Protein AF-A0A7C2CKC9-F1 (afdb_monomer_lite)

Structure (mmCIF, N/CA/C/O backbone):
data_AF-A0A7C2CKC9-F1
#
_entry.id   AF-A0A7C2CKC9-F1
#
loop_
_atom_site.group_PDB
_atom_site.id
_atom_site.type_symbol
_atom_site.label_atom_id
_atom_site.label_alt_id
_atom_site.label_comp_id
_atom_site.label_asym_id
_atom_site.label_entity_id
_atom_site.label_seq_id
_atom_site.pdbx_PDB_ins_code
_atom_site.Cartn_x
_atom_site.Cartn_y
_atom_site.Cartn_z
_atom_site.occupancy
_atom_site.B_iso_or_equiv
_atom_site.auth_seq_id
_atom_site.auth_comp_id
_atom_site.auth_asym_id
_atom_site.auth_atom_id
_atom_site.pdbx_PDB_model_num
ATOM 1 N N . MET A 1 1 ? -25.183 7.000 16.705 1.00 34.84 1 MET A N 1
ATOM 2 C CA . MET A 1 1 ? -24.844 6.669 15.305 1.00 34.84 1 MET A CA 1
ATOM 3 C C . MET A 1 1 ? -23.838 7.699 14.824 1.00 34.84 1 MET A C 1
ATOM 5 O O . MET A 1 1 ? -24.185 8.867 14.745 1.00 34.84 1 MET A O 1
ATOM 9 N N . THR A 1 2 ? -22.578 7.326 14.612 1.00 49.19 2 THR A N 1
ATOM 10 C CA . THR A 1 2 ? -21.612 8.222 13.960 1.00 49.19 2 THR A CA 1
ATOM 11 C C . THR A 1 2 ? -22.042 8.391 12.508 1.00 49.19 2 THR A C 1
ATOM 13 O O . THR A 1 2 ? -22.111 7.393 11.799 1.00 49.19 2 THR A O 1
ATOM 16 N N . ALA A 1 3 ? -22.376 9.616 12.094 1.00 58.25 3 ALA A N 1
ATOM 17 C CA . ALA A 1 3 ? -22.687 9.931 10.701 1.00 58.25 3 ALA A CA 1
ATOM 18 C C . ALA A 1 3 ? -21.601 9.355 9.778 1.00 58.25 3 ALA A C 1
ATOM 20 O O . ALA A 1 3 ? -20.413 9.503 10.082 1.00 58.25 3 ALA A O 1
ATOM 21 N N . ASP A 1 4 ? -21.992 8.679 8.693 1.00 82.44 4 ASP A N 1
ATOM 22 C CA . ASP A 1 4 ? -21.006 8.148 7.752 1.00 82.44 4 ASP A CA 1
ATOM 23 C C . ASP A 1 4 ? -20.237 9.317 7.124 1.00 82.44 4 ASP A C 1
ATOM 25 O O . ASP A 1 4 ? -20.818 10.323 6.714 1.00 82.44 4 ASP A O 1
ATOM 29 N N . LYS A 1 5 ? -18.911 9.204 7.085 1.00 90.12 5 LYS A N 1
ATOM 30 C CA . LYS A 1 5 ? -18.009 10.248 6.588 1.00 90.12 5 LYS A CA 1
ATOM 31 C C . LYS A 1 5 ? -17.276 9.750 5.353 1.00 90.12 5 LYS A C 1
ATOM 33 O O . LYS A 1 5 ? -16.896 8.580 5.288 1.00 90.12 5 LYS A O 1
ATOM 38 N N . VAL A 1 6 ? -17.012 10.650 4.413 1.00 93.31 6 VAL A N 1
ATOM 39 C CA . VAL A 1 6 ? -16.120 10.411 3.275 1.00 93.31 6 VAL A CA 1
ATOM 40 C C . VAL A 1 6 ? -14.753 10.990 3.618 1.00 93.31 6 VAL A C 1
ATOM 42 O O . VAL A 1 6 ? -14.640 12.162 3.966 1.00 93.31 6 VAL A O 1
ATOM 45 N N . ILE A 1 7 ? -13.709 10.166 3.548 1.00 95.06 7 ILE A N 1
ATOM 46 C CA . ILE A 1 7 ? -12.339 10.571 3.879 1.00 95.06 7 ILE A CA 1
ATOM 47 C C . ILE A 1 7 ? -11.513 10.528 2.605 1.00 95.06 7 ILE A C 1
ATOM 49 O O . ILE A 1 7 ? -11.373 9.482 1.973 1.00 95.06 7 ILE A O 1
ATOM 53 N N . ILE A 1 8 ? -10.959 11.676 2.246 1.00 95.50 8 ILE A N 1
ATOM 54 C CA . ILE A 1 8 ? -10.201 11.877 1.021 1.00 95.50 8 ILE A CA 1
ATOM 55 C C . ILE A 1 8 ? -8.764 12.194 1.409 1.00 95.50 8 ILE A C 1
ATOM 57 O O . ILE A 1 8 ? -8.505 13.105 2.193 1.00 95.50 8 ILE A O 1
ATOM 61 N N . HIS A 1 9 ? -7.824 11.449 0.834 1.00 96.50 9 HIS A N 1
ATOM 62 C CA . HIS A 1 9 ? -6.410 11.792 0.891 1.00 96.50 9 HIS A CA 1
ATOM 63 C C . HIS A 1 9 ? -6.008 12.501 -0.394 1.00 96.50 9 HIS A C 1
ATOM 65 O O . HIS A 1 9 ? -6.015 11.912 -1.476 1.00 96.50 9 HIS A O 1
ATOM 71 N N . GLN A 1 10 ? -5.623 13.763 -0.256 1.00 93.94 10 GLN A N 1
ATOM 72 C CA . GLN A 1 10 ? -4.970 14.510 -1.312 1.00 93.94 10 GLN A CA 1
ATOM 73 C C . GLN A 1 10 ? -3.461 14.390 -1.093 1.00 93.94 10 GLN A C 1
ATOM 75 O O . GLN A 1 10 ? -2.946 14.799 -0.059 1.00 93.94 10 GLN A O 1
ATOM 80 N N . ARG A 1 11 ? -2.749 13.787 -2.052 1.00 86.88 11 ARG A N 1
ATOM 81 C CA . ARG A 1 11 ? -1.293 13.577 -1.946 1.00 86.88 11 ARG A CA 1
ATOM 82 C C . ARG A 1 11 ? -0.497 14.861 -2.201 1.00 86.88 11 ARG A C 1
ATOM 84 O O . ARG A 1 11 ? 0.577 15.042 -1.638 1.00 86.88 11 ARG A O 1
ATOM 91 N N . SER A 1 12 ? -1.007 15.740 -3.066 1.00 87.06 12 SER A N 1
ATOM 92 C CA . SER A 1 12 ? -0.376 17.019 -3.406 1.00 87.06 12 SER A CA 1
ATOM 93 C C . SER A 1 12 ? -1.431 18.135 -3.441 1.00 87.06 12 SER A C 1
ATOM 95 O O . SER A 1 12 ? -2.246 18.159 -4.370 1.00 87.06 12 SER A O 1
ATOM 97 N N . PRO A 1 13 ? -1.472 19.030 -2.431 1.00 89.94 13 PRO A N 1
ATOM 98 C CA . PRO A 1 13 ? -0.709 19.006 -1.167 1.00 89.94 13 PRO A CA 1
ATOM 99 C C . PRO A 1 13 ? -1.080 17.821 -0.254 1.00 89.94 13 PRO A C 1
ATOM 101 O O . PRO A 1 13 ? -2.221 17.386 -0.305 1.00 89.94 13 PRO A O 1
ATOM 104 N N . ASN A 1 14 ? -0.151 17.348 0.595 1.00 94.31 14 ASN A N 1
ATOM 105 C CA . ASN A 1 14 ? -0.331 16.240 1.560 1.00 94.31 14 ASN A CA 1
ATOM 106 C C . ASN A 1 14 ? -1.346 16.607 2.659 1.00 94.31 14 ASN A C 1
ATOM 108 O O . ASN A 1 14 ? -0.974 17.169 3.692 1.00 94.31 14 ASN A O 1
ATOM 112 N N . LYS A 1 15 ? -2.633 16.335 2.423 1.00 96.31 15 LYS A N 1
ATOM 113 C CA . LYS A 1 15 ? -3.722 16.659 3.353 1.00 96.31 15 LYS A CA 1
ATOM 114 C C . LYS A 1 15 ? -4.841 15.623 3.343 1.00 96.31 15 LYS A C 1
ATOM 116 O O . LYS A 1 15 ? -5.048 14.903 2.364 1.00 96.31 15 LYS A O 1
ATOM 121 N N . ILE A 1 16 ? -5.588 15.595 4.440 1.00 97.31 16 ILE A N 1
ATOM 122 C CA . ILE A 1 16 ? -6.807 14.812 4.597 1.00 97.31 16 ILE A CA 1
ATOM 123 C C . ILE A 1 16 ? -7.995 15.762 4.626 1.00 97.31 16 ILE A C 1
ATOM 125 O O . ILE A 1 16 ? -8.003 16.726 5.390 1.00 97.31 16 ILE A O 1
ATOM 129 N N . VAL A 1 17 ? -9.005 15.451 3.820 1.00 96.44 17 VAL A N 1
ATOM 130 C CA . VAL A 1 17 ? -10.288 16.153 3.797 1.00 96.44 17 VAL A CA 1
ATOM 131 C C . VAL A 1 17 ? -11.373 15.176 4.226 1.00 96.44 17 VAL A C 1
ATOM 133 O O . VAL A 1 17 ? -11.437 14.049 3.733 1.00 96.44 17 VAL A O 1
ATOM 136 N N . ILE A 1 18 ? -12.214 15.603 5.162 1.00 94.88 18 ILE A N 1
ATOM 137 C CA . ILE A 1 18 ? -13.361 14.842 5.646 1.00 94.88 18 ILE A CA 1
ATOM 138 C C . ILE A 1 18 ? -14.624 15.567 5.207 1.00 94.88 18 ILE A C 1
ATOM 140 O O . ILE A 1 18 ? -14.797 16.749 5.513 1.00 94.88 18 ILE A O 1
ATOM 144 N N . LEU A 1 19 ? -15.504 14.834 4.535 1.00 95.75 19 LEU A N 1
ATOM 145 C CA . LEU A 1 19 ? -16.836 15.280 4.156 1.00 95.75 19 LEU A CA 1
ATOM 146 C C . LEU A 1 19 ? -17.897 14.428 4.863 1.00 95.75 19 LEU A C 1
ATOM 148 O O . LEU A 1 19 ? -17.622 13.295 5.276 1.00 95.75 19 LEU A O 1
ATOM 152 N N . ASP A 1 20 ? -19.109 14.953 4.995 1.00 94.50 20 ASP A N 1
ATOM 153 C CA . ASP A 1 20 ? -20.281 14.142 5.334 1.00 94.50 20 ASP A CA 1
ATOM 154 C C . ASP A 1 20 ? -20.770 13.334 4.109 1.00 94.50 20 ASP A C 1
ATOM 156 O O . ASP A 1 20 ? -20.164 13.365 3.033 1.00 94.50 20 ASP A O 1
ATOM 160 N N . ARG A 1 21 ? -21.867 12.578 4.257 1.00 91.75 21 ARG A N 1
ATOM 161 C CA . ARG A 1 21 ? -22.445 11.792 3.146 1.00 91.75 21 ARG A CA 1
ATOM 162 C C . ARG A 1 21 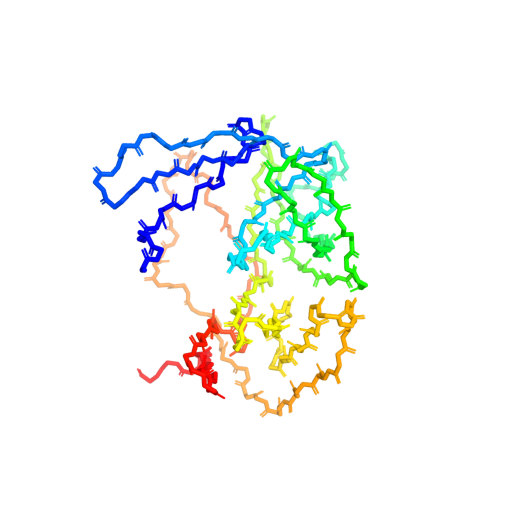? -22.995 12.655 2.014 1.00 91.75 21 ARG A C 1
ATOM 164 O O . ARG A 1 21 ? -23.147 12.154 0.904 1.00 91.75 21 ARG A O 1
ATOM 171 N N . GLN A 1 22 ? -23.349 13.899 2.308 1.00 94.56 22 GLN A N 1
ATOM 172 C CA . GLN A 1 22 ? -23.896 14.864 1.363 1.00 94.56 22 GLN A CA 1
ATOM 173 C C . GLN A 1 22 ? -22.780 15.600 0.606 1.00 94.56 22 GLN A C 1
ATOM 175 O O . GLN A 1 22 ? -23.061 16.303 -0.360 1.00 94.56 22 GLN A O 1
ATOM 180 N N . GLY A 1 23 ? -21.519 15.405 1.005 1.00 93.19 23 GLY A N 1
ATOM 181 C CA . GLY A 1 23 ? -20.356 16.057 0.415 1.00 93.19 23 GLY A CA 1
ATOM 182 C C . GLY A 1 23 ? -20.019 17.403 1.054 1.00 93.19 23 GLY A C 1
ATOM 183 O O . GLY A 1 23 ? -19.124 18.089 0.561 1.00 93.19 23 GLY A O 1
ATOM 184 N N . ASN A 1 24 ? -20.680 17.786 2.149 1.00 96.12 24 ASN A N 1
ATOM 185 C CA . ASN A 1 24 ? -20.348 19.016 2.855 1.00 96.12 24 ASN A CA 1
ATOM 186 C C . ASN A 1 24 ? -19.038 18.854 3.619 1.00 96.12 24 ASN A C 1
ATOM 188 O O . ASN A 1 24 ? -18.739 17.796 4.179 1.00 96.12 24 ASN A O 1
ATOM 192 N N . PHE A 1 25 ? -18.268 19.936 3.672 1.00 96.19 25 PHE A N 1
ATOM 193 C CA . PHE A 1 25 ? -17.011 19.985 4.399 1.00 96.19 25 PHE A CA 1
ATOM 194 C C . PHE A 1 25 ? -17.218 19.813 5.910 1.00 96.19 25 PHE A C 1
ATOM 196 O O . PHE A 1 25 ? -18.013 20.526 6.516 1.00 96.19 25 PHE A O 1
ATOM 203 N N . VAL A 1 26 ? -16.457 18.898 6.518 1.00 94.94 26 VAL A N 1
ATOM 204 C CA . VAL A 1 26 ? -16.453 18.665 7.971 1.00 94.94 26 VAL A CA 1
ATOM 205 C C . VAL A 1 26 ? -15.140 19.127 8.596 1.00 94.94 26 VAL A C 1
ATOM 207 O O . VAL A 1 26 ? -15.151 19.824 9.606 1.00 94.94 26 VAL A O 1
ATOM 210 N N . GLN A 1 27 ? -14.001 18.709 8.036 1.00 94.50 27 GLN A N 1
ATOM 211 C CA . GLN A 1 27 ? -12.677 19.008 8.590 1.00 94.50 27 GLN A CA 1
ATOM 212 C C . GLN A 1 27 ? -11.577 18.835 7.533 1.00 94.50 27 GLN A C 1
ATOM 214 O O . GLN A 1 27 ? -11.668 17.971 6.659 1.00 94.50 27 GLN A O 1
ATOM 219 N N . GLU A 1 28 ? -10.494 19.601 7.675 1.00 96.50 28 GLU A N 1
ATOM 220 C CA . GLU A 1 28 ? -9.215 19.396 6.988 1.00 96.50 28 GLU A CA 1
ATOM 221 C C . GLU A 1 28 ? -8.081 19.336 8.019 1.00 96.50 28 GLU A C 1
ATOM 223 O O . GLU A 1 28 ? -8.076 20.094 8.987 1.00 96.50 28 GLU A O 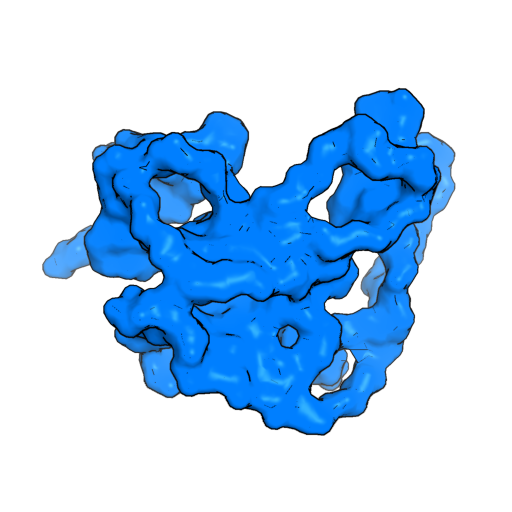1
ATOM 228 N N . PHE A 1 29 ? -7.103 18.457 7.797 1.00 96.56 29 PHE A N 1
ATOM 229 C CA . PHE A 1 29 ? -5.836 18.460 8.533 1.00 96.56 29 PHE A CA 1
ATOM 230 C C . PHE A 1 29 ? -4.690 17.927 7.662 1.00 96.56 29 PHE A C 1
ATOM 232 O O . PHE A 1 29 ? -4.911 17.357 6.589 1.00 96.56 29 PHE A O 1
ATOM 239 N N . ARG A 1 30 ? -3.444 18.125 8.107 1.00 96.75 30 ARG A N 1
ATOM 240 C CA . ARG A 1 30 ? -2.234 17.688 7.394 1.00 96.75 30 ARG A CA 1
ATOM 241 C C . ARG A 1 30 ? -1.446 16.691 8.245 1.00 96.75 30 ARG A C 1
ATOM 243 O O . ARG A 1 30 ? -1.126 17.029 9.381 1.00 96.75 30 ARG A O 1
ATOM 250 N N . PRO A 1 31 ? -1.101 15.502 7.720 1.00 97.12 31 PRO A N 1
ATOM 251 C CA . PRO A 1 31 ? -0.120 14.637 8.366 1.00 97.12 31 PRO A CA 1
ATOM 252 C C . PRO A 1 31 ? 1.233 15.357 8.491 1.00 97.12 31 PRO A C 1
ATOM 254 O O . PRO A 1 31 ? 1.645 16.056 7.562 1.00 97.12 31 PRO A O 1
ATOM 257 N N . ARG A 1 32 ? 1.936 15.168 9.616 1.00 96.12 32 ARG A N 1
ATOM 258 C CA . ARG A 1 32 ? 3.240 15.809 9.888 1.00 96.12 32 ARG A CA 1
ATOM 259 C C . ARG A 1 32 ? 4.375 15.344 8.973 1.00 96.12 32 ARG A C 1
ATOM 261 O O . ARG A 1 32 ? 5.323 16.086 8.748 1.00 96.12 32 ARG A O 1
ATOM 268 N N . GLU A 1 33 ? 4.272 14.138 8.423 1.00 94.69 33 GLU A N 1
ATOM 269 C CA . GLU A 1 33 ? 5.168 13.617 7.387 1.00 94.69 33 GLU A CA 1
ATOM 270 C C . GLU A 1 33 ? 4.381 13.330 6.101 1.00 94.69 33 GLU A C 1
ATOM 272 O O . GLU A 1 33 ? 3.161 13.147 6.112 1.00 94.69 33 GLU A O 1
ATOM 277 N N . VAL A 1 34 ? 5.084 13.257 4.970 1.00 93.12 34 VAL A N 1
ATOM 278 C CA . VAL A 1 34 ? 4.472 12.934 3.676 1.00 93.12 34 VAL A CA 1
ATOM 279 C C . VAL A 1 34 ? 3.899 11.520 3.702 1.00 93.12 34 VAL A C 1
ATOM 281 O O . VAL A 1 34 ? 4.589 10.565 4.066 1.00 93.12 34 VAL A O 1
ATOM 284 N N . THR A 1 35 ? 2.652 11.385 3.255 1.00 94.88 35 THR A N 1
ATOM 285 C CA . THR A 1 35 ? 1.981 10.099 3.057 1.00 94.88 35 THR A CA 1
ATOM 286 C C . THR A 1 35 ? 1.633 9.902 1.583 1.00 94.88 35 THR A C 1
ATOM 288 O O . THR A 1 35 ? 1.413 10.850 0.833 1.00 94.88 35 THR A O 1
ATOM 291 N N . ALA A 1 36 ? 1.651 8.653 1.129 1.00 93.19 36 ALA A N 1
ATOM 292 C CA . ALA A 1 36 ? 1.442 8.300 -0.271 1.00 93.19 36 ALA A CA 1
ATOM 293 C C . ALA A 1 36 ? 0.039 7.745 -0.533 1.00 93.19 36 ALA A C 1
ATOM 295 O O . ALA A 1 36 ? -0.542 8.022 -1.582 1.00 93.19 36 ALA A O 1
ATOM 296 N N . ARG A 1 37 ? -0.517 6.974 0.410 1.00 94.25 37 ARG A N 1
ATOM 297 C CA . ARG A 1 37 ? -1.801 6.283 0.235 1.00 94.25 37 ARG A CA 1
ATOM 298 C C . ARG A 1 37 ? -2.585 6.229 1.542 1.00 94.25 37 ARG A C 1
ATOM 300 O O . ARG A 1 37 ? -2.021 5.902 2.583 1.00 94.25 37 ARG A O 1
ATOM 307 N N . LEU A 1 38 ? -3.887 6.494 1.463 1.00 96.06 38 LEU A N 1
ATOM 308 C CA . LEU A 1 38 ? -4.851 6.156 2.509 1.00 96.06 38 LEU A CA 1
ATOM 309 C C . LEU A 1 38 ? -5.277 4.699 2.318 1.00 96.06 38 LEU A C 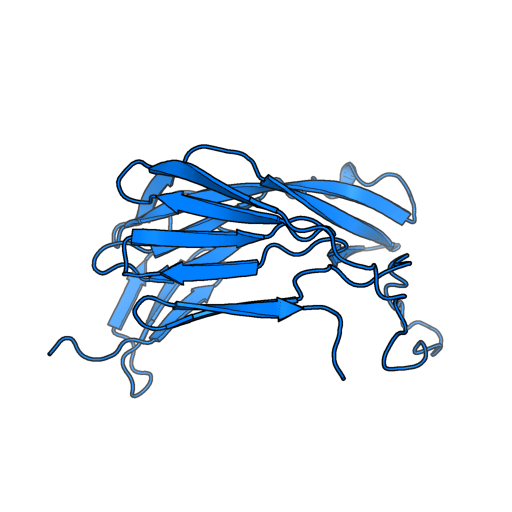1
ATOM 311 O O . LEU A 1 38 ? -5.705 4.329 1.226 1.00 96.06 38 LEU A O 1
ATOM 315 N N . LEU A 1 39 ? -5.127 3.879 3.357 1.00 95.56 39 LEU A N 1
ATOM 316 C CA . LEU A 1 39 ? -5.408 2.443 3.301 1.00 95.56 39 LEU A CA 1
ATOM 317 C C . LEU A 1 39 ? -6.709 2.085 4.010 1.00 95.56 39 LEU A C 1
ATOM 319 O O . LEU A 1 39 ? -7.472 1.263 3.509 1.00 95.56 39 LEU A O 1
ATOM 323 N N . ALA A 1 40 ? -6.955 2.682 5.176 1.00 94.12 40 ALA A N 1
ATOM 324 C CA . ALA A 1 40 ? -8.181 2.466 5.929 1.00 94.12 40 ALA A CA 1
ATOM 325 C C . ALA A 1 40 ? -8.418 3.568 6.968 1.00 94.12 40 ALA A C 1
ATOM 327 O O . ALA A 1 40 ? -7.495 4.274 7.374 1.00 94.12 40 ALA A O 1
ATOM 328 N N . ASN A 1 41 ? -9.659 3.668 7.437 1.00 92.81 41 ASN A N 1
ATOM 329 C CA . ASN A 1 41 ? -10.036 4.484 8.585 1.00 92.81 41 ASN A CA 1
ATOM 330 C C . ASN A 1 41 ? -10.259 3.580 9.802 1.00 92.81 41 ASN A C 1
ATOM 332 O O . ASN A 1 41 ? -11.077 2.663 9.743 1.00 92.81 41 ASN A O 1
ATOM 336 N N . LEU A 1 42 ? -9.548 3.867 10.886 1.00 90.75 42 LEU A N 1
ATOM 337 C CA . LEU A 1 42 ? -9.828 3.384 12.236 1.00 90.75 42 LEU A CA 1
ATOM 338 C C . LEU A 1 42 ? -10.660 4.469 12.942 1.00 90.75 42 LEU A C 1
ATOM 340 O O . LEU A 1 42 ? -10.720 5.606 12.477 1.00 90.75 42 LEU A O 1
ATOM 344 N N . GLN A 1 43 ? -11.345 4.140 14.038 1.00 82.44 43 GLN A N 1
ATOM 345 C CA . GLN A 1 43 ? -12.275 5.073 14.699 1.00 82.44 43 GLN A CA 1
ATOM 346 C C . GLN A 1 43 ? -11.659 6.465 14.961 1.00 82.44 43 GLN A C 1
ATOM 348 O O . GLN A 1 43 ? -12.276 7.480 14.633 1.00 82.44 43 GLN A O 1
ATOM 353 N N . ASP A 1 44 ? -10.431 6.510 15.472 1.00 87.12 44 ASP A N 1
ATOM 354 C CA . ASP A 1 44 ? -9.691 7.717 15.862 1.00 87.12 44 ASP A CA 1
ATOM 355 C C . ASP A 1 44 ? -8.496 8.049 14.946 1.00 87.12 44 ASP A C 1
ATOM 357 O O . ASP A 1 44 ? -8.046 9.194 14.911 1.00 87.12 44 ASP A O 1
ATOM 361 N N . LYS A 1 45 ? -7.999 7.077 14.172 1.00 94.75 45 LYS A N 1
ATOM 362 C CA . LYS A 1 45 ? -6.781 7.204 13.352 1.00 94.75 45 LYS A CA 1
ATOM 363 C C . LYS A 1 45 ? -6.988 6.740 11.918 1.00 94.75 45 LYS A C 1
ATOM 365 O O . LYS A 1 45 ? -7.891 5.975 11.605 1.00 94.75 45 LYS A O 1
ATOM 370 N N . LEU A 1 46 ? -6.105 7.154 11.023 1.00 96.81 46 LEU A N 1
ATOM 371 C CA . LEU A 1 46 ? -6.053 6.667 9.648 1.00 96.81 46 LEU A CA 1
ATOM 372 C C . LEU A 1 46 ? -4.868 5.729 9.483 1.00 96.81 46 LEU A C 1
ATOM 374 O O . LEU A 1 46 ? -3.751 6.085 9.840 1.00 96.81 46 LEU A O 1
ATOM 378 N N . LEU A 1 47 ? -5.097 4.554 8.901 1.00 97.56 47 LEU A N 1
ATOM 379 C CA . LEU A 1 47 ? -4.006 3.723 8.416 1.00 97.56 47 LEU A CA 1
ATOM 380 C C . LEU A 1 47 ? -3.558 4.269 7.061 1.00 97.56 47 LEU A C 1
ATOM 382 O O . LEU A 1 47 ? -4.331 4.289 6.096 1.00 97.56 47 LEU A O 1
ATOM 386 N N . MET A 1 48 ? -2.303 4.691 6.989 1.00 97.25 48 MET A N 1
ATOM 387 C CA . MET A 1 48 ? -1.697 5.264 5.796 1.00 97.25 48 MET A CA 1
ATOM 388 C C . MET A 1 48 ? -0.407 4.533 5.435 1.00 97.25 48 MET A C 1
ATOM 390 O O . MET A 1 48 ? 0.149 3.764 6.223 1.00 97.25 48 MET A O 1
ATOM 394 N N . ALA A 1 49 ? 0.057 4.761 4.212 1.00 96.38 49 ALA A N 1
ATOM 395 C CA . ALA A 1 49 ? 1.313 4.228 3.720 1.00 96.38 49 ALA A CA 1
ATOM 396 C C . ALA A 1 49 ? 2.238 5.349 3.250 1.00 96.38 49 ALA A C 1
ATOM 398 O O . ALA A 1 49 ? 1.804 6.297 2.591 1.00 96.38 49 ALA A O 1
ATOM 399 N N . GLN A 1 50 ? 3.519 5.196 3.553 1.00 95.62 50 GLN A N 1
ATOM 400 C CA . GLN A 1 50 ? 4.627 5.986 3.034 1.00 95.62 50 GLN A CA 1
ATOM 401 C C . GLN A 1 50 ? 5.452 5.100 2.097 1.00 95.62 50 GLN A C 1
ATOM 403 O O . GLN A 1 50 ? 5.425 3.874 2.225 1.00 95.62 50 GLN A O 1
ATOM 408 N N . HIS A 1 51 ? 6.188 5.700 1.163 1.00 93.38 51 HIS A N 1
ATOM 409 C CA . HIS A 1 51 ? 7.083 4.942 0.293 1.00 93.38 51 HIS A CA 1
ATOM 410 C C . HIS A 1 51 ? 8.398 5.672 0.004 1.00 93.38 51 HIS A C 1
ATOM 412 O O . HIS A 1 51 ? 8.435 6.902 -0.077 1.00 93.38 51 HIS A O 1
ATOM 418 N N . SER A 1 52 ? 9.463 4.912 -0.239 1.00 90.31 52 SER A N 1
ATOM 419 C CA . SER A 1 52 ? 10.804 5.413 -0.562 1.00 90.31 52 SER A CA 1
ATOM 420 C C . SER A 1 52 ? 10.966 5.755 -2.051 1.00 90.31 52 SER A C 1
ATOM 422 O O . SER A 1 52 ? 11.900 5.273 -2.694 1.00 90.31 52 SER A O 1
ATOM 424 N N . PHE A 1 53 ? 10.031 6.516 -2.632 1.00 86.00 53 PHE A N 1
ATOM 425 C CA . PHE A 1 53 ? 10.084 6.841 -4.063 1.00 86.00 53 PHE A CA 1
ATOM 426 C C . PHE A 1 53 ? 11.456 7.441 -4.409 1.00 86.00 53 PHE A C 1
ATOM 428 O O . PHE A 1 53 ? 11.888 8.374 -3.723 1.00 86.00 53 PHE A O 1
ATOM 435 N N . PRO A 1 54 ? 12.162 6.897 -5.414 1.00 83.81 54 PRO A N 1
ATOM 436 C CA . PRO A 1 54 ? 13.514 7.333 -5.721 1.00 83.81 54 PRO A CA 1
ATOM 437 C C . PRO A 1 54 ? 13.508 8.783 -6.202 1.00 83.81 54 PRO A C 1
ATOM 439 O O . PRO A 1 54 ? 12.582 9.232 -6.876 1.00 83.81 54 PRO A O 1
ATOM 442 N N . GLN A 1 55 ? 14.566 9.526 -5.882 1.00 83.88 55 GLN A N 1
ATOM 443 C CA . GLN A 1 55 ? 14.756 10.845 -6.480 1.00 83.88 55 GLN A CA 1
ATOM 444 C C . GLN A 1 55 ? 14.917 10.689 -8.001 1.00 83.88 55 GLN A C 1
ATOM 446 O O . GLN A 1 55 ? 15.559 9.748 -8.473 1.00 83.88 55 GLN A O 1
ATOM 451 N N . ILE A 1 56 ? 14.293 11.586 -8.769 1.00 80.88 56 ILE A N 1
ATOM 452 C CA . ILE A 1 56 ? 14.182 11.471 -10.232 1.00 80.88 56 ILE A CA 1
ATOM 453 C C . ILE A 1 56 ? 15.560 11.416 -10.905 1.00 80.88 56 ILE A C 1
ATOM 455 O O . ILE A 1 56 ? 15.739 10.692 -11.878 1.00 80.88 56 ILE A O 1
ATOM 459 N N . ASP A 1 57 ? 16.544 12.148 -10.391 1.00 80.81 57 ASP A N 1
ATOM 460 C CA . ASP A 1 57 ? 17.938 12.180 -10.852 1.00 80.81 57 ASP A CA 1
ATOM 461 C C . ASP A 1 57 ? 18.665 10.830 -10.711 1.00 80.81 57 ASP A C 1
ATOM 463 O O . ASP A 1 57 ? 19.598 10.546 -11.462 1.00 80.81 57 ASP A O 1
ATOM 467 N N . LYS A 1 58 ? 18.205 9.952 -9.811 1.00 80.50 58 LYS A N 1
ATOM 468 C CA . LYS A 1 58 ? 18.800 8.623 -9.600 1.00 80.50 58 LYS A CA 1
ATOM 469 C C . LYS A 1 58 ? 18.407 7.589 -10.655 1.00 80.50 58 LYS A C 1
ATOM 471 O O . LYS A 1 58 ? 19.057 6.551 -10.736 1.00 80.50 58 LYS A O 1
ATOM 476 N N . ILE A 1 59 ? 17.395 7.863 -11.476 1.00 85.25 59 ILE A N 1
ATOM 477 C CA . ILE A 1 59 ? 16.911 6.943 -12.519 1.00 85.25 59 ILE A CA 1
ATOM 478 C C . ILE A 1 59 ? 17.774 7.128 -13.765 1.00 85.25 59 ILE A C 1
ATOM 480 O O . ILE A 1 59 ? 17.479 7.962 -14.614 1.00 85.25 59 ILE A O 1
ATOM 484 N N . LYS A 1 60 ? 18.909 6.440 -13.862 1.00 81.50 60 LYS A N 1
ATOM 485 C CA . LYS A 1 60 ? 19.922 6.774 -14.882 1.00 81.50 60 LYS A CA 1
ATOM 486 C C . LYS A 1 60 ? 19.638 6.168 -16.253 1.00 81.50 60 LYS A C 1
ATOM 488 O O . LYS A 1 60 ? 20.056 6.731 -17.260 1.00 81.50 60 LYS A O 1
ATOM 493 N N . LYS A 1 61 ? 18.958 5.024 -16.290 1.00 85.00 61 LYS A N 1
ATOM 494 C CA . LYS A 1 61 ? 18.677 4.291 -17.529 1.00 85.00 61 LYS A CA 1
ATOM 495 C C . LYS A 1 61 ? 17.404 4.813 -18.188 1.00 85.00 61 LYS A C 1
ATOM 497 O O . LYS A 1 61 ? 16.552 5.408 -17.528 1.00 85.00 61 LYS A O 1
ATOM 502 N N . GLU A 1 62 ? 17.277 4.568 -19.491 1.00 87.56 62 GLU A N 1
ATOM 503 C CA . GLU A 1 62 ? 16.027 4.833 -20.210 1.00 87.56 62 GLU A CA 1
ATOM 504 C C . GLU A 1 62 ? 14.874 4.038 -19.593 1.00 87.56 62 GLU A C 1
ATOM 506 O O . GLU A 1 62 ? 13.798 4.588 -19.374 1.00 87.56 62 GLU A O 1
ATOM 511 N N . GLU A 1 63 ? 15.130 2.777 -19.241 1.00 90.56 63 GLU A N 1
ATOM 512 C CA . GLU A 1 63 ? 14.192 1.885 -18.571 1.00 90.56 63 GLU A CA 1
ATOM 513 C C . GLU A 1 63 ? 14.891 1.173 -17.406 1.00 90.56 63 GLU A C 1
ATOM 515 O O . GLU A 1 63 ? 16.001 0.651 -17.548 1.00 90.56 63 GLU A O 1
ATOM 520 N N . GLU A 1 64 ? 14.262 1.168 -16.231 1.00 92.38 64 GLU A N 1
ATOM 521 C CA . GLU A 1 64 ? 14.827 0.558 -15.027 1.00 92.38 64 GLU A CA 1
ATOM 522 C C . GLU A 1 64 ? 13.739 -0.001 -14.110 1.00 92.38 64 GLU A C 1
ATOM 524 O O . GLU A 1 64 ? 12.686 0.606 -13.928 1.00 92.38 64 GLU A O 1
ATOM 529 N N . ILE A 1 65 ? 14.002 -1.157 -13.501 1.00 92.81 65 ILE A N 1
ATOM 530 C CA . ILE A 1 65 ? 13.157 -1.712 -12.444 1.00 92.81 65 ILE A CA 1
ATOM 531 C C . ILE A 1 65 ? 13.844 -1.436 -11.115 1.00 92.81 65 ILE A C 1
ATOM 533 O O . ILE A 1 65 ? 14.965 -1.894 -10.895 1.00 92.81 65 ILE A O 1
ATOM 537 N N . LEU A 1 66 ? 13.167 -0.708 -10.231 1.00 93.69 66 LEU A N 1
ATOM 538 C CA . LEU A 1 66 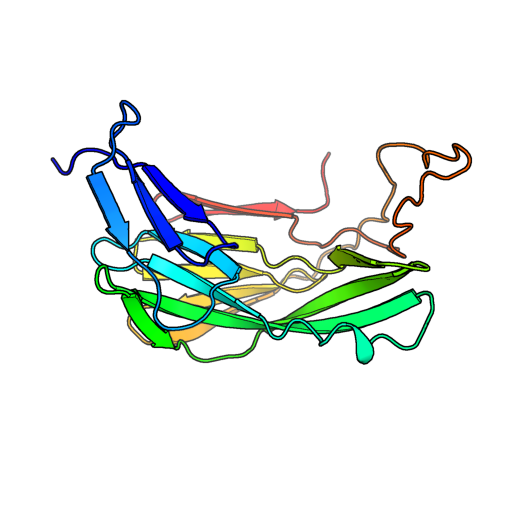? 13.686 -0.368 -8.910 1.00 93.69 66 LEU A CA 1
ATOM 539 C C . LEU A 1 66 ? 12.772 -0.895 -7.809 1.00 93.69 66 LEU A C 1
ATOM 541 O O . LEU A 1 66 ? 11.551 -0.987 -7.960 1.00 93.69 66 LEU A O 1
ATOM 545 N N . GLU A 1 67 ? 13.390 -1.202 -6.672 1.00 94.44 67 GLU A N 1
ATOM 546 C CA . GLU A 1 67 ? 12.676 -1.478 -5.436 1.00 94.44 67 GLU A CA 1
ATOM 547 C C . GLU A 1 67 ? 12.185 -0.165 -4.813 1.00 94.44 67 GLU A C 1
ATOM 549 O O . GLU A 1 67 ? 12.969 0.737 -4.517 1.00 94.44 67 GLU A O 1
ATOM 554 N N . VAL A 1 68 ? 10.880 -0.079 -4.572 1.00 94.81 68 VAL A N 1
ATOM 555 C CA . VAL A 1 68 ? 10.247 0.977 -3.783 1.00 94.81 68 VAL A CA 1
ATOM 556 C C . VAL A 1 68 ? 9.707 0.352 -2.507 1.00 94.81 68 VAL A C 1
ATOM 558 O O . VAL A 1 68 ? 8.815 -0.502 -2.541 1.00 94.81 68 VAL A O 1
ATOM 561 N N . ARG A 1 69 ? 10.257 0.769 -1.368 1.00 96.12 69 ARG A N 1
ATOM 562 C CA . ARG A 1 69 ? 9.882 0.258 -0.051 1.00 96.12 69 ARG A CA 1
ATOM 563 C C . ARG A 1 69 ? 8.688 1.010 0.493 1.00 96.12 69 ARG A C 1
ATOM 565 O O . ARG A 1 69 ? 8.704 2.236 0.520 1.00 96.12 69 ARG A O 1
ATOM 572 N N . TRP A 1 70 ? 7.692 0.268 0.961 1.00 96.75 70 TRP A N 1
ATOM 573 C CA . TRP A 1 70 ? 6.534 0.802 1.664 1.00 96.75 70 TRP A CA 1
ATOM 574 C C . TRP A 1 70 ? 6.666 0.607 3.169 1.00 96.75 70 TRP A C 1
ATOM 576 O O . TRP A 1 70 ? 7.100 -0.446 3.638 1.00 96.75 70 TRP A O 1
ATOM 586 N N . ASN A 1 71 ? 6.226 1.604 3.922 1.00 96.50 71 ASN A N 1
ATOM 587 C CA . ASN A 1 71 ? 6.070 1.546 5.369 1.00 96.50 71 ASN A CA 1
ATOM 588 C C . ASN A 1 71 ? 4.649 1.987 5.713 1.00 96.50 71 ASN A C 1
ATOM 590 O O . ASN A 1 71 ? 4.070 2.824 5.017 1.00 96.50 71 ASN A O 1
ATOM 594 N N . PHE A 1 72 ? 4.083 1.431 6.779 1.00 97.69 72 PHE A N 1
ATOM 595 C CA . PHE A 1 72 ? 2.750 1.809 7.236 1.00 97.69 72 PHE A CA 1
ATOM 596 C C . PHE A 1 72 ? 2.836 2.683 8.478 1.00 97.69 72 PHE A C 1
ATOM 598 O O . PHE A 1 72 ? 3.754 2.550 9.288 1.00 97.69 72 PHE A O 1
ATOM 605 N N . CYS A 1 73 ? 1.861 3.565 8.631 1.00 97.06 73 CYS A N 1
ATOM 606 C CA . CYS A 1 73 ? 1.739 4.418 9.797 1.00 97.06 73 CYS A CA 1
ATOM 607 C C . CYS A 1 73 ? 0.273 4.646 10.160 1.00 97.06 73 CYS A C 1
ATOM 609 O O . CYS A 1 73 ? -0.624 4.521 9.323 1.00 97.06 73 CYS A O 1
ATOM 611 N N . LEU A 1 74 ? 0.044 4.972 11.427 1.00 97.25 74 LEU A N 1
ATOM 612 C CA . LEU A 1 74 ? -1.224 5.498 11.908 1.00 97.25 74 LEU A CA 1
ATOM 613 C C . LEU A 1 74 ? -1.117 7.015 11.992 1.00 97.25 74 LEU A C 1
ATOM 615 O O . LEU A 1 74 ? -0.123 7.528 12.502 1.00 97.25 74 LEU A O 1
ATOM 619 N N . VAL A 1 75 ? -2.132 7.711 11.493 1.00 97.44 75 VAL A N 1
ATOM 620 C CA . VAL A 1 75 ? -2.191 9.174 11.491 1.00 97.44 75 VAL A CA 1
ATOM 621 C C . VAL A 1 75 ? -3.384 9.641 12.318 1.00 97.44 75 VAL A C 1
ATOM 623 O O . VAL A 1 75 ? -4.512 9.233 12.035 1.00 97.44 75 VAL A O 1
ATOM 626 N N . SER A 1 76 ? -3.150 10.472 13.336 1.00 96.19 76 SER A N 1
ATOM 627 C CA . SER A 1 76 ? -4.222 11.059 14.156 1.00 96.19 76 SER A CA 1
ATOM 628 C C . SER A 1 76 ? -4.949 12.195 13.424 1.00 96.19 76 SER A C 1
ATOM 630 O O . SER A 1 76 ? -4.508 12.653 12.367 1.00 96.19 76 SER A O 1
ATOM 632 N N . ARG A 1 77 ? -6.065 12.687 13.979 1.00 92.50 77 ARG A N 1
ATOM 633 C CA . ARG A 1 77 ? -6.817 13.830 13.415 1.00 92.50 77 ARG A CA 1
ATOM 634 C C . ARG A 1 77 ? -6.068 15.163 13.537 1.00 92.50 77 ARG A C 1
ATOM 636 O O . ARG A 1 77 ? -6.395 16.114 12.836 1.00 92.50 77 ARG A O 1
ATOM 643 N N . GLU A 1 78 ? -5.050 15.208 14.385 1.00 94.31 78 GLU A N 1
ATOM 644 C CA . GLU A 1 78 ? -4.123 16.324 14.584 1.00 94.31 78 GLU A CA 1
ATOM 645 C C . GLU A 1 78 ? -2.896 16.212 13.661 1.00 94.31 78 GLU A C 1
ATOM 647 O O . GLU A 1 78 ? -2.068 17.119 13.608 1.00 94.31 78 GLU A O 1
ATOM 652 N N . GLY A 1 79 ? -2.780 15.109 12.913 1.00 95.81 79 GLY A N 1
ATOM 653 C CA . GLY A 1 79 ? -1.684 14.858 11.983 1.00 95.81 79 GLY A CA 1
ATOM 654 C C . GLY A 1 79 ? -0.463 14.174 12.599 1.00 95.81 79 GLY A C 1
ATOM 655 O O . GLY A 1 79 ? 0.539 14.026 11.894 1.00 95.81 79 GLY A O 1
ATOM 656 N N . GLU A 1 80 ? -0.524 13.736 13.863 1.00 97.31 80 GLU A N 1
ATOM 657 C CA . GLU A 1 80 ? 0.553 12.950 14.479 1.00 97.31 80 GLU A CA 1
ATOM 658 C C . GLU A 1 80 ? 0.727 11.611 13.776 1.00 97.31 80 GLU A C 1
ATOM 660 O O . GLU A 1 80 ? -0.251 11.007 13.336 1.00 97.31 80 GLU A O 1
ATOM 665 N N . ILE A 1 81 ? 1.972 11.139 13.694 1.00 96.50 81 ILE A N 1
ATOM 666 C CA . ILE A 1 81 ? 2.324 9.918 12.969 1.00 96.50 81 ILE A CA 1
ATOM 667 C C . ILE A 1 81 ? 2.942 8.897 13.912 1.00 96.50 81 ILE A C 1
ATOM 669 O O . ILE A 1 81 ? 3.964 9.137 14.550 1.00 96.50 81 ILE A O 1
ATOM 673 N N . GLU A 1 82 ? 2.357 7.706 13.913 1.00 96.00 82 GLU A N 1
ATOM 674 C CA . GLU A 1 82 ? 2.868 6.537 14.614 1.00 96.00 82 GLU A CA 1
ATOM 675 C C . GLU A 1 82 ? 3.288 5.485 13.591 1.00 96.00 82 GLU A C 1
ATOM 677 O O . GLU A 1 82 ? 2.456 4.878 12.912 1.00 96.00 82 GLU A O 1
ATOM 682 N N . LYS A 1 83 ? 4.598 5.270 13.459 1.00 95.06 83 LYS A N 1
ATOM 683 C CA . LYS A 1 83 ? 5.153 4.300 12.509 1.00 95.06 83 LYS A CA 1
ATOM 684 C C . LYS A 1 83 ? 4.862 2.873 12.970 1.00 95.06 83 LYS A C 1
ATOM 686 O O . LYS A 1 83 ? 4.948 2.561 14.158 1.00 95.06 83 LYS A O 1
ATOM 691 N N . LEU A 1 84 ? 4.519 2.016 12.014 1.00 96.06 84 LEU A N 1
ATOM 692 C CA . LEU A 1 84 ? 4.363 0.580 12.222 1.00 96.06 84 LEU A CA 1
ATOM 693 C C . LEU A 1 84 ? 5.642 -0.142 11.799 1.00 96.06 84 LEU A C 1
ATOM 695 O O . LEU A 1 84 ? 6.392 0.340 10.947 1.00 96.06 84 LEU A O 1
ATOM 699 N N . GLU A 1 85 ? 5.890 -1.305 12.395 1.00 93.25 85 GLU A N 1
ATOM 700 C CA . GLU A 1 85 ? 7.086 -2.083 12.102 1.00 93.25 85 GLU A CA 1
ATOM 701 C C . GLU A 1 85 ? 7.063 -2.656 10.675 1.00 93.25 85 GLU A C 1
ATOM 703 O O . GLU A 1 85 ? 6.033 -3.097 10.144 1.00 93.25 85 GLU A O 1
ATOM 708 N N . GLY A 1 86 ? 8.251 -2.705 10.078 1.00 93.00 86 GLY A N 1
ATOM 709 C CA . GLY A 1 86 ? 8.505 -3.385 8.820 1.00 93.00 86 GLY A CA 1
ATOM 710 C C . GLY A 1 86 ? 8.668 -2.444 7.635 1.00 93.00 86 GLY A C 1
ATOM 711 O O . GLY A 1 86 ? 8.296 -1.271 7.653 1.00 93.00 86 GLY A O 1
ATOM 712 N N . SER A 1 87 ? 9.263 -2.999 6.586 1.00 95.50 87 SER A N 1
ATOM 713 C CA . SER A 1 87 ? 9.467 -2.351 5.301 1.00 95.50 87 SER A CA 1
ATOM 714 C C . SER A 1 87 ? 9.167 -3.365 4.206 1.00 95.50 87 SER A C 1
ATOM 716 O O . SER A 1 87 ? 9.701 -4.476 4.215 1.00 95.50 87 SER A O 1
ATOM 718 N N . TYR A 1 88 ? 8.261 -3.005 3.305 1.00 96.44 88 TYR A N 1
ATOM 719 C CA . TYR A 1 88 ? 7.652 -3.928 2.356 1.00 96.44 88 TYR A CA 1
ATOM 720 C C . TYR A 1 88 ? 8.025 -3.508 0.933 1.00 96.44 88 TYR A C 1
ATOM 722 O O . TYR A 1 88 ? 7.448 -2.554 0.405 1.00 96.44 88 TYR A O 1
ATOM 730 N N . PRO A 1 89 ? 9.019 -4.164 0.312 1.00 96.69 89 PRO A N 1
ATOM 731 C CA . PRO A 1 89 ? 9.473 -3.794 -1.018 1.00 96.69 89 PRO A CA 1
ATOM 732 C C . PRO A 1 89 ? 8.433 -4.139 -2.083 1.00 96.69 89 PRO A C 1
ATOM 734 O O . PRO A 1 89 ? 7.832 -5.215 -2.061 1.00 96.69 89 PRO A O 1
ATOM 737 N N . THR A 1 90 ? 8.256 -3.224 -3.029 1.00 96.50 90 THR A N 1
ATOM 738 C CA . THR A 1 90 ? 7.529 -3.432 -4.285 1.00 96.50 90 THR A CA 1
ATOM 739 C C . THR A 1 90 ? 8.447 -3.126 -5.459 1.00 96.50 90 THR A C 1
ATOM 741 O O . THR A 1 90 ? 9.364 -2.321 -5.326 1.00 96.50 90 THR A O 1
ATOM 744 N N . LEU A 1 91 ? 8.210 -3.756 -6.604 1.00 95.31 91 LEU A N 1
ATOM 745 C CA . LEU A 1 91 ? 8.964 -3.505 -7.828 1.00 95.31 91 LEU A CA 1
ATOM 746 C C . LEU A 1 91 ? 8.196 -2.526 -8.700 1.00 95.31 91 LEU A C 1
ATOM 748 O O . LEU A 1 91 ? 7.011 -2.735 -8.964 1.00 95.31 91 LEU A O 1
ATOM 752 N N . TRP A 1 92 ? 8.850 -1.448 -9.115 1.00 94.00 92 TRP A N 1
ATOM 753 C CA . TRP A 1 92 ? 8.275 -0.444 -10.006 1.00 94.00 92 TRP A CA 1
ATOM 754 C C . TRP A 1 92 ? 9.149 -0.349 -11.248 1.00 94.00 92 TRP A C 1
ATOM 756 O O . TRP A 1 92 ? 10.377 -0.361 -11.158 1.00 94.00 92 TRP A O 1
ATOM 766 N N . PHE A 1 93 ? 8.503 -0.269 -12.401 1.00 92.50 93 PHE A N 1
ATOM 767 C CA . PHE A 1 93 ? 9.148 0.005 -13.670 1.00 92.50 93 PHE A CA 1
ATOM 768 C C . PHE A 1 93 ? 9.150 1.511 -13.906 1.00 92.50 93 PHE A C 1
ATOM 770 O O . PHE A 1 93 ? 8.098 2.145 -13.869 1.00 92.50 93 PHE A O 1
ATOM 777 N N . PHE A 1 94 ? 10.325 2.072 -14.154 1.00 91.69 94 PHE A N 1
ATOM 778 C CA . PHE A 1 94 ? 10.535 3.478 -14.456 1.00 91.69 94 PHE A CA 1
ATOM 779 C C . PHE A 1 94 ? 10.999 3.623 -15.896 1.00 91.69 94 PHE A C 1
ATOM 781 O O . PHE A 1 94 ? 11.878 2.886 -16.343 1.00 91.69 94 PHE A O 1
ATOM 788 N N . LYS A 1 95 ? 10.450 4.617 -16.595 1.00 88.56 95 LYS A N 1
ATOM 789 C CA . LYS A 1 95 ? 10.912 5.021 -17.919 1.00 88.56 95 LYS A CA 1
ATOM 790 C C . LYS A 1 95 ? 11.239 6.508 -17.935 1.00 88.56 95 LYS A C 1
ATOM 792 O O . LYS A 1 95 ? 10.390 7.352 -17.624 1.00 88.56 95 LYS A O 1
ATOM 797 N N . ARG A 1 96 ? 12.478 6.834 -18.301 1.00 87.12 96 ARG A N 1
ATOM 798 C CA . ARG A 1 96 ? 12.944 8.208 -18.475 1.00 87.12 96 ARG A CA 1
ATOM 799 C C . ARG A 1 96 ? 12.541 8.719 -19.852 1.00 87.12 96 ARG A C 1
ATOM 801 O O . ARG A 1 96 ? 12.830 8.118 -20.879 1.00 87.12 96 ARG A O 1
ATOM 808 N N . LEU A 1 97 ? 11.876 9.864 -19.858 1.00 83.62 97 LEU A N 1
ATOM 809 C CA . LEU A 1 97 ? 11.517 10.638 -21.039 1.00 83.62 97 LEU A CA 1
ATOM 810 C C . LEU A 1 97 ? 12.354 11.931 -21.056 1.00 83.62 97 LEU A C 1
ATOM 812 O O . LEU A 1 97 ? 12.856 12.330 -20.006 1.00 83.62 97 LEU A O 1
ATOM 816 N N . PRO A 1 98 ? 12.470 12.634 -22.200 1.00 82.25 98 PRO A N 1
ATOM 817 C CA . PRO A 1 98 ? 13.282 13.848 -22.306 1.00 82.25 98 PRO A CA 1
ATOM 818 C C . PRO A 1 98 ? 13.005 14.915 -21.234 1.00 82.25 98 PRO A C 1
ATOM 820 O O . PRO A 1 98 ? 13.932 15.599 -20.823 1.00 82.25 98 PRO A O 1
ATOM 823 N N . MET A 1 99 ? 11.762 15.036 -20.744 1.00 83.75 99 MET A N 1
ATOM 824 C CA . MET A 1 99 ? 11.385 16.025 -19.715 1.00 83.75 99 MET A CA 1
ATOM 825 C C . MET A 1 99 ? 10.612 15.441 -18.526 1.00 83.75 99 MET A C 1
ATOM 827 O O . MET A 1 99 ? 10.028 16.181 -17.740 1.00 83.75 99 MET A O 1
ATOM 831 N N . ALA A 1 100 ? 10.535 14.118 -18.407 1.00 85.44 100 ALA A N 1
ATOM 832 C CA . ALA A 1 100 ? 9.719 13.486 -17.378 1.00 85.44 100 ALA A CA 1
ATOM 833 C C . ALA A 1 100 ? 10.261 12.109 -17.016 1.00 85.44 100 ALA A C 1
ATOM 835 O O . ALA A 1 100 ? 10.961 11.469 -17.795 1.00 85.44 100 ALA A O 1
ATOM 836 N N . VAL A 1 101 ? 9.870 11.624 -15.847 1.00 88.19 101 VAL A N 1
ATOM 837 C CA . VAL A 1 101 ? 9.944 10.205 -15.520 1.00 88.19 101 VAL A CA 1
ATOM 838 C C . VAL A 1 101 ? 8.526 9.727 -15.296 1.00 88.19 101 VAL A C 1
ATOM 840 O O . VAL A 1 101 ? 7.773 10.325 -14.529 1.00 88.19 101 VAL A O 1
ATOM 843 N N . VAL A 1 102 ? 8.183 8.641 -15.969 1.00 87.75 102 VAL A N 1
ATOM 844 C CA . VAL A 1 102 ? 6.927 7.925 -15.769 1.00 87.75 102 VAL A CA 1
ATOM 845 C C . VAL A 1 102 ? 7.231 6.591 -15.096 1.00 87.75 102 VAL A C 1
ATOM 847 O O . VAL A 1 102 ? 8.306 6.020 -15.295 1.00 87.75 102 VAL A O 1
ATOM 850 N N . ALA A 1 103 ? 6.311 6.117 -14.264 1.00 89.88 103 ALA A N 1
ATOM 851 C CA . ALA A 1 103 ? 6.484 4.880 -13.520 1.00 89.88 103 ALA A CA 1
ATOM 852 C C . ALA A 1 103 ? 5.174 4.103 -13.445 1.00 89.88 103 ALA A C 1
ATOM 854 O O . ALA A 1 103 ? 4.103 4.709 -13.402 1.00 89.88 103 ALA A O 1
ATOM 855 N N . ASP A 1 104 ? 5.280 2.781 -13.388 1.00 89.94 104 ASP A N 1
ATOM 856 C CA . ASP A 1 104 ? 4.153 1.879 -13.163 1.00 89.94 104 ASP A CA 1
ATOM 857 C C . ASP A 1 104 ? 4.578 0.696 -12.279 1.00 89.94 104 ASP A C 1
ATOM 859 O O . ASP A 1 104 ? 5.760 0.352 -12.166 1.00 89.94 104 ASP A O 1
ATOM 863 N N . TYR A 1 105 ? 3.612 0.089 -11.603 1.00 89.94 105 TYR A N 1
ATOM 864 C CA . TYR A 1 105 ? 3.831 -0.966 -10.626 1.00 89.94 105 TYR A CA 1
ATOM 865 C C . TYR A 1 105 ? 4.039 -2.312 -11.329 1.00 89.94 105 TYR A C 1
ATOM 867 O O . TYR A 1 105 ? 3.183 -2.778 -12.078 1.00 89.94 105 TYR A O 1
ATOM 875 N N . LEU A 1 106 ? 5.142 -3.008 -11.051 1.00 92.38 106 LEU A N 1
ATOM 876 C CA . LEU A 1 106 ? 5.267 -4.435 -11.374 1.00 92.38 106 LEU A CA 1
ATOM 877 C C . LEU A 1 106 ? 4.599 -5.272 -10.288 1.00 92.38 106 LEU A C 1
ATOM 879 O O . LEU A 1 106 ? 3.759 -6.115 -10.596 1.00 92.38 106 LEU A O 1
ATOM 883 N N . THR A 1 107 ? 4.909 -4.978 -9.024 1.00 93.25 107 THR A N 1
ATOM 884 C CA . THR A 1 107 ? 4.171 -5.512 -7.878 1.00 93.25 107 THR A CA 1
ATOM 885 C C . THR A 1 107 ? 3.404 -4.390 -7.198 1.00 93.25 107 THR A C 1
ATOM 887 O O . THR A 1 107 ? 3.949 -3.321 -6.925 1.00 93.25 107 THR A O 1
ATOM 890 N N . GLU A 1 108 ? 2.124 -4.625 -6.930 1.00 86.50 108 GLU A N 1
ATOM 891 C CA . GLU A 1 108 ? 1.276 -3.642 -6.265 1.00 86.50 108 GLU A CA 1
ATOM 892 C C . GLU A 1 108 ? 1.143 -3.977 -4.777 1.00 86.50 108 GLU A C 1
ATOM 894 O O . GLU A 1 108 ? 1.008 -5.140 -4.393 1.00 86.50 108 GLU A O 1
ATOM 899 N N . MET A 1 109 ? 1.153 -2.946 -3.931 1.00 93.00 109 MET A N 1
ATOM 900 C CA . MET A 1 109 ? 0.658 -3.069 -2.565 1.00 93.00 109 MET A CA 1
ATOM 901 C C . MET A 1 109 ? -0.873 -3.027 -2.603 1.00 93.00 109 MET A C 1
ATOM 903 O O . MET A 1 109 ? -1.451 -2.011 -2.981 1.00 93.00 109 MET A O 1
ATOM 907 N N . THR A 1 110 ? -1.532 -4.103 -2.184 1.00 94.19 110 THR A N 1
ATOM 908 C CA . THR A 1 110 ? -2.995 -4.187 -2.014 1.00 94.19 110 THR A CA 1
ATOM 909 C C . THR A 1 110 ? -3.313 -4.705 -0.618 1.00 94.19 110 THR A C 1
ATOM 911 O O . THR A 1 110 ? -2.556 -5.506 -0.074 1.00 94.19 110 THR A O 1
ATOM 914 N N . GLY A 1 111 ? -4.387 -4.231 0.009 1.00 96.31 111 GLY A N 1
ATOM 915 C CA . GLY A 1 111 ? -4.749 -4.669 1.351 1.00 96.31 111 GLY A CA 1
ATOM 916 C C . GLY A 1 111 ? -6.089 -4.137 1.826 1.00 96.31 111 GLY A C 1
ATOM 917 O O . GLY A 1 111 ? -6.656 -3.226 1.228 1.00 96.31 111 GLY A O 1
ATOM 918 N N . ALA A 1 112 ? -6.584 -4.724 2.910 1.00 96.75 112 ALA A N 1
ATOM 919 C CA . ALA A 1 112 ? -7.857 -4.382 3.524 1.00 96.75 112 ALA A CA 1
ATOM 920 C C . ALA A 1 112 ? -7.780 -4.462 5.055 1.00 96.75 112 ALA A C 1
ATOM 922 O O . ALA A 1 112 ? -7.025 -5.258 5.622 1.00 96.75 112 ALA A O 1
ATOM 923 N N . LEU A 1 113 ? -8.587 -3.635 5.721 1.00 96.00 113 LEU A N 1
ATOM 924 C CA . LEU A 1 113 ? -8.742 -3.637 7.174 1.00 96.00 113 LEU A CA 1
ATOM 925 C C . LEU A 1 113 ? -9.768 -4.694 7.599 1.00 96.00 113 LEU A C 1
ATOM 927 O O . LEU A 1 113 ? -10.913 -4.672 7.161 1.00 96.00 113 LEU A O 1
ATOM 931 N N . LEU A 1 114 ? -9.364 -5.590 8.494 1.00 95.50 114 LEU A N 1
ATOM 932 C CA . LEU A 1 114 ? -10.170 -6.669 9.052 1.00 95.50 114 LEU A CA 1
ATOM 933 C C . LEU A 1 114 ? -10.402 -6.429 10.549 1.00 95.50 114 LEU A C 1
ATOM 935 O O . LEU A 1 114 ? -9.457 -6.178 11.305 1.00 95.50 114 LEU A O 1
ATOM 939 N N . LYS A 1 115 ? -11.666 -6.527 10.985 1.00 93.38 115 LYS A N 1
ATOM 940 C CA . LYS A 1 115 ? -12.091 -6.378 12.392 1.00 93.38 115 LYS A CA 1
ATOM 941 C C . LYS A 1 115 ? -11.554 -5.115 13.089 1.00 93.38 115 LYS A C 1
ATOM 943 O O . LYS A 1 115 ? -11.263 -5.151 14.279 1.00 93.38 115 LYS A O 1
ATOM 948 N N . ASN A 1 116 ? -11.371 -4.020 12.342 1.00 91.50 116 ASN A N 1
ATOM 949 C CA . ASN A 1 116 ? -10.826 -2.750 12.843 1.00 91.50 116 ASN A CA 1
ATOM 950 C C . ASN A 1 116 ? -9.494 -2.887 13.621 1.00 91.50 116 ASN A C 1
ATOM 952 O O . ASN A 1 116 ? -9.200 -2.087 14.503 1.00 91.50 116 ASN A O 1
ATOM 956 N N . ARG A 1 117 ? -8.706 -3.930 13.331 1.00 94.31 117 ARG A N 1
ATOM 957 C CA . ARG A 1 117 ? -7.479 -4.260 14.076 1.00 94.31 117 ARG A CA 1
ATOM 958 C C . ARG A 1 117 ? -6.377 -4.814 13.195 1.00 94.31 117 ARG A C 1
ATOM 960 O O . ARG A 1 117 ? -5.210 -4.534 13.438 1.00 94.31 117 ARG A O 1
ATOM 967 N N . TYR A 1 118 ? -6.720 -5.630 12.207 1.00 96.75 118 TYR A N 1
ATOM 968 C CA . TYR A 1 118 ? -5.730 -6.299 11.377 1.00 96.75 118 TYR A CA 1
ATOM 969 C C . TYR A 1 118 ? -5.697 -5.672 9.997 1.00 96.75 118 TYR A C 1
ATOM 971 O O . TYR A 1 118 ? -6.732 -5.566 9.346 1.00 96.75 118 TYR A O 1
ATOM 979 N N . PHE A 1 119 ? -4.515 -5.311 9.515 1.00 97.44 119 PHE A N 1
ATOM 980 C CA . PHE A 1 119 ? -4.334 -4.979 8.110 1.00 97.44 119 PHE A CA 1
ATOM 981 C C . PHE A 1 119 ? -3.811 -6.207 7.369 1.00 97.44 119 PHE A C 1
ATOM 983 O O . PHE A 1 119 ? -2.715 -6.696 7.653 1.00 97.44 119 PHE A O 1
ATOM 990 N N . VAL A 1 120 ? -4.624 -6.729 6.451 1.00 98.00 120 VAL A N 1
ATOM 991 C CA . VAL A 1 120 ? -4.277 -7.880 5.615 1.00 98.00 120 VAL A CA 1
ATOM 992 C C . VAL A 1 120 ? -3.865 -7.368 4.247 1.00 98.00 120 VAL A C 1
ATOM 994 O O . VAL A 1 120 ? -4.661 -6.714 3.582 1.00 98.00 120 VAL A O 1
ATOM 997 N N . PHE A 1 121 ? -2.639 -7.655 3.819 1.00 97.88 121 PHE A N 1
ATOM 998 C CA . PHE A 1 121 ? -2.079 -7.070 2.603 1.00 97.88 121 PHE A CA 1
ATOM 999 C C . PHE A 1 121 ? -1.169 -8.025 1.832 1.00 97.88 121 PHE A C 1
ATOM 1001 O O . PHE A 1 121 ? -0.688 -9.026 2.360 1.00 97.88 121 PHE A O 1
ATOM 1008 N N . SER A 1 122 ? -0.913 -7.693 0.572 1.00 97.69 122 SER A N 1
ATOM 1009 C CA . SER A 1 122 ? 0.105 -8.299 -0.279 1.00 97.69 122 SER A CA 1
ATOM 1010 C C . SER A 1 122 ? 0.908 -7.203 -0.977 1.00 97.69 122 SER A C 1
ATOM 1012 O O . SER A 1 122 ? 0.417 -6.089 -1.146 1.00 97.69 122 SER A O 1
ATOM 1014 N N . HIS A 1 123 ? 2.160 -7.500 -1.323 1.00 96.44 123 HIS A N 1
ATOM 1015 C CA . HIS A 1 123 ? 3.084 -6.542 -1.946 1.00 96.44 123 HIS A CA 1
ATOM 1016 C C . HIS A 1 123 ? 4.075 -7.199 -2.928 1.00 96.44 123 HIS A C 1
ATOM 1018 O O . HIS A 1 123 ? 5.038 -6.568 -3.369 1.00 96.44 123 HIS A O 1
ATOM 1024 N N . THR A 1 124 ? 3.883 -8.481 -3.254 1.00 94.88 124 THR A N 1
ATOM 1025 C CA . THR A 1 124 ? 4.786 -9.258 -4.117 1.00 94.88 124 THR A CA 1
ATOM 1026 C C . THR A 1 124 ? 4.011 -9.900 -5.265 1.00 94.88 124 THR A C 1
ATOM 1028 O O . THR A 1 124 ? 2.786 -9.952 -5.242 1.00 94.88 124 THR A O 1
ATOM 1031 N N . GLU A 1 125 ? 4.725 -10.406 -6.273 1.00 93.44 125 GLU A N 1
ATOM 1032 C CA . GLU A 1 125 ? 4.104 -11.157 -7.378 1.00 93.44 125 GLU A CA 1
ATOM 1033 C C . GLU A 1 125 ? 3.540 -12.521 -6.946 1.00 93.44 125 GLU A C 1
ATOM 1035 O O . GLU A 1 125 ? 2.696 -13.079 -7.639 1.00 93.44 125 GLU A O 1
ATOM 1040 N N . LYS A 1 126 ? 4.003 -13.071 -5.816 1.00 94.44 126 LYS A N 1
ATOM 1041 C CA . LYS A 1 126 ? 3.651 -14.418 -5.349 1.00 94.44 126 LYS A CA 1
ATOM 1042 C C . LYS A 1 126 ? 2.447 -14.378 -4.418 1.00 94.44 126 LYS A C 1
ATOM 1044 O O . LYS A 1 126 ? 2.234 -13.393 -3.713 1.00 94.44 126 LYS A O 1
ATOM 1049 N N . TYR A 1 127 ? 1.740 -15.499 -4.300 1.00 95.69 127 TYR A N 1
ATOM 1050 C C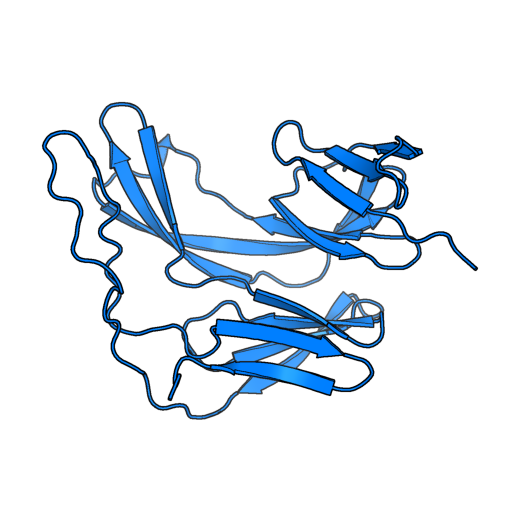A . TYR A 1 127 ? 0.690 -15.665 -3.298 1.00 95.69 127 TYR A CA 1
ATOM 1051 C C . TYR A 1 127 ? 1.284 -15.598 -1.880 1.00 95.69 127 TYR A C 1
ATOM 1053 O O . TYR A 1 127 ? 1.746 -16.590 -1.308 1.00 95.69 127 TYR A O 1
ATOM 1061 N N . SER A 1 128 ? 1.286 -14.393 -1.315 1.00 96.94 128 SER A N 1
ATOM 1062 C CA . SER A 1 128 ? 1.792 -14.081 0.014 1.00 96.94 128 SER A CA 1
ATOM 1063 C C . SER A 1 128 ? 0.923 -12.991 0.631 1.00 96.94 128 SER A C 1
ATOM 1065 O O . SER A 1 128 ? 1.062 -11.811 0.303 1.00 96.94 128 SER A O 1
ATOM 1067 N N . LEU A 1 129 ? 0.049 -13.393 1.551 1.00 97.38 129 LEU A N 1
ATOM 1068 C CA . LEU A 1 129 ? -0.730 -12.488 2.390 1.00 97.38 129 LEU A CA 1
ATOM 1069 C C . LEU A 1 129 ? 0.013 -12.263 3.701 1.00 97.38 129 LEU A C 1
ATOM 1071 O O . LEU A 1 129 ? 0.481 -13.205 4.337 1.00 97.38 129 LEU A O 1
ATOM 1075 N N . LYS A 1 130 ? 0.092 -11.017 4.130 1.00 98.06 130 LYS A N 1
ATOM 1076 C CA . LYS A 1 130 ? 0.671 -10.598 5.400 1.00 98.06 130 LYS A CA 1
ATOM 1077 C C . LYS A 1 130 ? -0.429 -10.022 6.274 1.00 98.06 130 LYS A C 1
ATOM 1079 O O . LYS A 1 130 ? -1.310 -9.332 5.774 1.00 98.06 130 LYS A O 1
ATOM 1084 N N . ILE A 1 131 ? -0.385 -10.329 7.565 1.00 97.81 131 ILE A N 1
ATOM 1085 C CA . ILE A 1 131 ? -1.327 -9.821 8.562 1.00 97.81 131 ILE A CA 1
ATOM 1086 C C . ILE A 1 131 ? -0.536 -9.013 9.579 1.00 97.81 131 ILE A C 1
ATOM 1088 O O . ILE A 1 131 ? 0.282 -9.562 10.321 1.00 97.81 131 ILE A O 1
ATOM 1092 N N . LEU A 1 132 ? -0.791 -7.713 9.593 1.00 97.75 132 LEU A N 1
ATOM 1093 C CA . LEU A 1 132 ? -0.252 -6.752 10.544 1.00 97.75 132 LEU A CA 1
ATOM 1094 C C . LEU A 1 132 ? -1.297 -6.504 11.631 1.00 97.75 132 LEU A C 1
ATOM 1096 O O . LEU A 1 132 ? -2.424 -6.125 11.319 1.00 97.75 132 LEU A O 1
ATOM 1100 N N . ASP A 1 133 ? -0.941 -6.733 12.894 1.00 96.81 133 ASP A N 1
ATOM 1101 C CA . ASP A 1 133 ? -1.787 -6.353 14.028 1.00 96.81 133 ASP A CA 1
ATOM 1102 C C . ASP A 1 133 ? -1.502 -4.890 14.368 1.00 96.81 133 ASP A C 1
ATOM 1104 O O . ASP A 1 133 ? -0.390 -4.551 14.767 1.00 96.81 133 ASP A O 1
ATOM 1108 N N . LEU A 1 134 ? -2.494 -4.019 14.186 1.00 96.00 134 LEU A N 1
ATOM 1109 C CA . LEU A 1 134 ? -2.349 -2.576 14.379 1.00 96.00 134 LEU A CA 1
ATOM 1110 C C . LEU A 1 134 ? -2.258 -2.191 15.861 1.00 96.00 134 LEU A C 1
ATOM 1112 O O . LEU A 1 134 ? -1.660 -1.167 16.179 1.00 96.00 134 LEU A O 1
ATOM 1116 N N . ASN A 1 135 ? -2.764 -3.032 16.769 1.00 93.69 135 ASN A N 1
ATOM 1117 C CA . ASN A 1 135 ? -2.629 -2.802 18.208 1.00 93.69 135 ASN A CA 1
ATOM 1118 C C . ASN A 1 135 ? -1.214 -3.155 18.675 1.00 93.69 135 ASN A C 1
ATOM 1120 O O . ASN A 1 135 ? -0.613 -2.416 19.449 1.00 93.69 135 ASN A O 1
ATOM 1124 N N . GLN A 1 136 ? -0.667 -4.271 18.179 1.00 94.12 136 GLN A N 1
ATOM 1125 C CA . GLN A 1 136 ? 0.707 -4.698 18.490 1.00 94.12 136 GLN A CA 1
ATOM 1126 C C . GLN A 1 136 ? 1.766 -4.026 17.604 1.00 94.12 136 GLN A C 1
ATOM 1128 O O . GLN A 1 136 ? 2.956 -4.172 17.865 1.00 94.12 136 GLN A O 1
ATOM 1133 N N . ARG A 1 137 ? 1.335 -3.321 16.552 1.00 94.19 137 ARG A N 1
ATOM 1134 C CA . ARG A 1 137 ? 2.152 -2.595 15.565 1.00 94.19 137 ARG A CA 1
ATOM 1135 C C . ARG A 1 137 ? 3.173 -3.446 14.812 1.00 94.19 137 ARG A C 1
ATOM 1137 O O . ARG A 1 137 ? 4.141 -2.907 14.280 1.00 94.19 137 ARG A O 1
ATOM 1144 N N . LYS A 1 138 ? 2.939 -4.756 14.728 1.00 94.62 138 LYS A N 1
ATOM 1145 C CA . LYS A 1 138 ? 3.881 -5.716 14.145 1.00 94.62 138 LYS A CA 1
ATOM 1146 C C . LYS A 1 138 ? 3.205 -6.762 13.275 1.00 94.62 138 LYS A C 1
ATOM 1148 O O . LYS A 1 138 ? 2.022 -7.082 13.431 1.00 94.62 138 LYS A O 1
ATOM 1153 N N . LEU A 1 139 ? 3.982 -7.315 12.352 1.00 97.00 139 LEU A N 1
ATOM 1154 C CA . LEU A 1 139 ? 3.554 -8.432 11.525 1.00 97.00 139 LEU A CA 1
ATOM 1155 C C . LEU A 1 139 ? 3.333 -9.665 12.413 1.00 97.00 139 LEU A C 1
ATOM 1157 O O . LEU A 1 139 ? 4.257 -10.131 13.071 1.00 97.00 139 LEU A O 1
ATOM 1161 N N . VAL A 1 140 ? 2.117 -10.210 12.414 1.00 97.44 140 VAL A N 1
ATOM 1162 C CA . VAL A 1 140 ? 1.757 -11.372 13.248 1.00 97.44 140 VAL A CA 1
ATOM 1163 C C . VAL A 1 140 ? 1.605 -12.657 12.447 1.00 97.44 140 VAL A C 1
ATOM 1165 O O . VAL A 1 140 ? 1.666 -13.746 13.013 1.00 97.44 140 VAL A O 1
ATOM 1168 N N . LYS A 1 141 ? 1.396 -12.565 11.128 1.00 97.44 141 LYS A N 1
ATOM 1169 C CA . LYS A 1 141 ? 1.250 -13.751 10.280 1.00 97.44 141 LYS A CA 1
ATOM 1170 C C . LYS A 1 141 ? 1.643 -13.478 8.837 1.00 97.44 141 LYS A C 1
ATOM 1172 O O . LYS A 1 141 ? 1.388 -12.402 8.302 1.00 97.44 141 LYS A O 1
ATOM 1177 N N . THR A 1 142 ? 2.204 -14.494 8.192 1.00 98.06 142 THR A N 1
ATOM 1178 C CA . THR A 1 142 ? 2.312 -14.575 6.734 1.00 98.06 142 THR A CA 1
ATOM 1179 C C . THR A 1 142 ? 1.636 -15.870 6.284 1.00 98.06 142 THR A C 1
ATOM 1181 O O . THR A 1 142 ? 1.884 -16.926 6.860 1.00 98.06 142 THR A O 1
ATOM 1184 N N . ILE A 1 143 ? 0.756 -15.789 5.290 1.00 97.00 143 ILE A N 1
ATOM 1185 C CA . ILE A 1 143 ? 0.072 -16.925 4.669 1.00 97.00 143 ILE A CA 1
ATOM 1186 C C . ILE A 1 143 ? 0.583 -17.032 3.240 1.00 97.00 143 ILE A C 1
ATOM 1188 O O . ILE A 1 143 ? 0.467 -16.089 2.459 1.00 97.00 143 ILE A O 1
ATOM 1192 N N . GLN A 1 144 ? 1.133 -18.192 2.906 1.00 96.38 144 GLN A N 1
ATOM 1193 C CA . GLN A 1 144 ? 1.636 -18.498 1.574 1.00 96.38 144 GLN A CA 1
ATOM 1194 C C . GLN A 1 144 ? 0.925 -19.726 1.030 1.00 96.38 144 GLN A C 1
ATOM 1196 O O . GLN A 1 144 ? 0.505 -20.607 1.780 1.00 96.38 144 GLN A O 1
ATOM 1201 N N . ARG A 1 145 ? 0.802 -19.784 -0.291 1.00 93.12 145 ARG A N 1
ATOM 1202 C CA . ARG A 1 145 ? 0.238 -20.927 -1.001 1.00 93.12 145 ARG A CA 1
ATOM 1203 C C . ARG A 1 145 ? 1.051 -21.143 -2.267 1.00 93.12 145 ARG A C 1
ATOM 1205 O O . ARG A 1 145 ? 1.445 -20.181 -2.918 1.00 93.12 145 ARG A O 1
ATOM 1212 N N . LYS A 1 146 ? 1.283 -22.402 -2.644 1.00 92.06 146 LYS A N 1
ATOM 1213 C CA . LYS A 1 146 ? 1.744 -22.700 -4.004 1.00 92.06 146 LYS A CA 1
ATOM 1214 C C . LYS A 1 146 ? 0.624 -22.336 -4.974 1.00 92.06 146 LYS A C 1
ATOM 1216 O O . LYS A 1 146 ? -0.494 -22.827 -4.836 1.00 92.06 146 LYS A O 1
ATOM 1221 N N . TYR A 1 147 ? 0.935 -21.480 -5.932 1.00 90.94 147 TYR A N 1
ATOM 1222 C CA . TYR A 1 147 ? -0.022 -20.967 -6.896 1.00 90.94 147 TYR A CA 1
ATOM 1223 C C . TYR A 1 147 ? 0.597 -21.037 -8.294 1.00 90.94 147 TYR A C 1
ATOM 1225 O O . TYR A 1 147 ? 1.794 -20.792 -8.464 1.00 90.94 147 TYR A O 1
ATOM 1233 N N . LYS A 1 148 ? -0.187 -21.464 -9.286 1.00 91.75 148 LYS A N 1
ATOM 1234 C CA . LYS A 1 148 ? 0.293 -21.590 -10.664 1.00 91.75 148 LYS A CA 1
ATOM 1235 C C . LYS A 1 148 ? 0.283 -20.205 -11.302 1.00 91.75 148 LYS A C 1
ATOM 1237 O O . LYS A 1 148 ? -0.777 -19.598 -11.411 1.00 91.75 148 LYS A O 1
ATOM 1242 N N . LYS A 1 149 ? 1.450 -19.726 -11.739 1.00 91.94 149 LYS A N 1
ATOM 1243 C CA . LYS A 1 149 ? 1.565 -18.414 -12.384 1.00 91.94 149 LYS A CA 1
ATOM 1244 C C . LYS A 1 149 ? 0.707 -18.352 -13.652 1.00 91.94 149 LYS A C 1
ATOM 1246 O O . LYS A 1 149 ? 0.741 -19.270 -14.475 1.00 91.94 149 LYS A O 1
ATOM 1251 N N . VAL A 1 150 ? -0.005 -17.242 -13.823 1.00 92.38 150 VAL A N 1
ATOM 1252 C CA . VAL A 1 150 ? -0.824 -16.949 -15.008 1.00 92.38 150 VAL A CA 1
ATOM 1253 C C . VAL A 1 150 ? -0.053 -15.987 -15.900 1.00 92.38 150 VAL A C 1
ATOM 1255 O O . VAL A 1 150 ? 0.401 -14.943 -15.427 1.00 92.38 150 VAL A O 1
ATOM 1258 N N . ARG A 1 151 ? 0.152 -16.354 -17.172 1.00 91.94 151 ARG A N 1
ATOM 1259 C CA . ARG A 1 151 ? 0.878 -15.505 -18.128 1.00 91.94 151 ARG A CA 1
ATOM 1260 C C . ARG A 1 151 ? 0.139 -14.189 -18.313 1.00 91.94 151 ARG A C 1
ATOM 1262 O O . ARG A 1 151 ? -1.079 -14.175 -18.435 1.00 91.94 151 ARG A O 1
ATOM 1269 N N . TYR A 1 152 ? 0.897 -13.103 -18.342 1.00 88.38 152 TYR A N 1
ATOM 1270 C CA . TYR A 1 152 ? 0.338 -11.786 -18.581 1.00 88.38 152 TYR A CA 1
ATOM 1271 C C . TYR A 1 152 ? -0.031 -11.638 -20.056 1.00 88.38 152 TYR A C 1
ATOM 1273 O O . TYR A 1 152 ? 0.805 -11.866 -20.932 1.00 88.38 152 TYR A O 1
ATOM 1281 N N . GLN A 1 153 ? -1.274 -11.245 -20.314 1.00 83.62 153 GLN A N 1
ATOM 1282 C CA . GLN A 1 153 ? -1.744 -10.821 -21.626 1.00 83.62 153 GLN A CA 1
ATOM 1283 C C . GLN A 1 153 ? -2.420 -9.461 -21.439 1.00 83.62 153 GLN A C 1
ATOM 1285 O O . GLN A 1 153 ? -3.312 -9.356 -20.601 1.00 83.62 153 GLN A O 1
ATOM 1290 N N . PRO A 1 154 ? -1.963 -8.400 -22.123 1.00 75.06 154 PRO A N 1
ATOM 1291 C CA . PRO A 1 154 ? -2.585 -7.092 -21.997 1.00 75.06 154 PRO A CA 1
ATOM 1292 C C . PRO A 1 154 ? -3.981 -7.100 -22.636 1.00 75.06 154 PRO A C 1
ATOM 1294 O O . PRO A 1 154 ? -4.137 -7.562 -23.763 1.00 75.06 154 PRO A O 1
ATOM 1297 N N . ASP A 1 155 ? -4.969 -6.521 -21.949 1.00 68.69 155 ASP A N 1
ATOM 1298 C CA . ASP A 1 155 ? -6.365 -6.452 -22.421 1.00 68.69 155 ASP A CA 1
ATOM 1299 C C . ASP A 1 155 ? -6.546 -5.597 -23.684 1.00 68.69 155 ASP A C 1
ATOM 1301 O O . ASP A 1 155 ? -7.581 -5.652 -24.348 1.00 68.69 155 ASP A O 1
ATOM 1305 N N . ARG A 1 156 ? -5.561 -4.750 -24.006 1.00 65.38 156 ARG A N 1
ATOM 1306 C CA . ARG A 1 156 ? -5.574 -3.892 -25.191 1.00 65.38 156 ARG A CA 1
ATOM 1307 C C . ARG A 1 156 ? -4.219 -3.921 -25.893 1.00 65.38 156 ARG A C 1
ATOM 1309 O O . ARG A 1 156 ? -3.188 -3.918 -25.211 1.00 65.38 156 ARG A O 1
ATOM 1316 N N . PRO A 1 157 ? -4.205 -3.905 -27.238 1.00 65.81 157 PRO A N 1
ATOM 1317 C CA . PRO A 1 157 ? -2.980 -3.681 -27.986 1.00 65.81 157 PRO A CA 1
ATOM 1318 C C . PRO A 1 157 ? -2.378 -2.328 -27.601 1.00 65.81 157 PRO A C 1
ATOM 1320 O O . PRO A 1 157 ? -3.075 -1.420 -27.135 1.00 65.81 157 PRO A O 1
ATOM 1323 N N . ARG A 1 158 ? -1.060 -2.211 -27.762 1.00 65.19 158 ARG A N 1
ATOM 1324 C CA . ARG A 1 158 ? -0.356 -0.965 -27.468 1.00 65.19 158 ARG A CA 1
ATOM 1325 C C . ARG A 1 158 ? -0.893 0.141 -28.368 1.00 65.19 158 ARG A C 1
ATOM 1327 O O . ARG A 1 158 ? -1.168 -0.076 -29.543 1.00 65.19 158 ARG A O 1
ATOM 1334 N N . ASP A 1 159 ? -1.037 1.325 -27.794 1.00 63.59 159 ASP A N 1
ATOM 1335 C CA . ASP A 1 159 ? -1.353 2.518 -28.561 1.00 63.59 159 ASP A CA 1
ATOM 1336 C C . ASP A 1 159 ? -0.065 3.014 -29.227 1.00 63.59 159 ASP A C 1
ATOM 1338 O O . ASP A 1 159 ? 0.788 3.620 -28.582 1.00 63.59 159 ASP A O 1
ATOM 1342 N N . GLU A 1 160 ? 0.103 2.672 -30.502 1.00 62.88 160 GLU A N 1
ATOM 1343 C CA . GLU A 1 160 ? 1.319 2.939 -31.281 1.00 62.88 160 GLU A CA 1
ATOM 1344 C C . GLU A 1 160 ? 1.328 4.333 -31.931 1.00 62.88 160 GLU A C 1
ATOM 1346 O O . GLU A 1 160 ? 2.172 4.621 -32.782 1.00 62.88 160 GLU A O 1
ATOM 1351 N N . ARG A 1 161 ? 0.400 5.228 -31.555 1.00 66.31 161 ARG A N 1
ATOM 1352 C CA . ARG A 1 161 ? 0.339 6.577 -32.131 1.00 66.31 161 ARG A CA 1
ATOM 1353 C C . ARG A 1 161 ? 1.670 7.326 -31.929 1.00 66.31 161 ARG A C 1
ATOM 1355 O O . ARG A 1 161 ? 2.169 7.392 -30.800 1.00 66.31 161 ARG A O 1
ATOM 1362 N N . PRO A 1 162 ? 2.237 7.954 -32.979 1.00 51.41 162 PRO A N 1
ATOM 1363 C CA . PRO A 1 162 ? 3.463 8.740 -32.866 1.00 51.41 162 PRO A CA 1
ATOM 1364 C C . PRO A 1 162 ? 3.347 9.803 -31.764 1.00 51.41 162 PRO A C 1
ATOM 1366 O O . PRO A 1 162 ? 2.407 10.593 -31.745 1.00 51.41 162 PRO A O 1
ATOM 1369 N N . GLY A 1 163 ? 4.293 9.809 -30.821 1.00 56.81 163 GLY A N 1
ATOM 1370 C CA . GLY A 1 163 ? 4.303 10.737 -29.682 1.00 56.81 163 GLY A CA 1
ATOM 1371 C C . GLY A 1 163 ? 3.557 10.253 -28.431 1.00 56.81 163 GLY A C 1
ATOM 1372 O O . GLY A 1 163 ? 3.800 10.796 -27.351 1.00 56.81 163 GLY A O 1
ATOM 1373 N N . PHE A 1 164 ? 2.737 9.199 -28.518 1.00 54.44 164 PHE A N 1
ATOM 1374 C CA . PHE A 1 164 ? 2.154 8.541 -27.347 1.00 54.44 164 PHE A CA 1
ATOM 1375 C C . PHE A 1 164 ? 3.164 7.566 -26.740 1.00 54.44 164 PHE A C 1
ATOM 1377 O O . PHE A 1 164 ? 3.451 6.491 -27.258 1.00 54.44 164 PHE A O 1
ATOM 1384 N N . LYS A 1 165 ? 3.745 7.952 -25.606 1.00 57.09 165 LYS A N 1
ATOM 1385 C CA . LYS A 1 165 ? 4.699 7.112 -24.879 1.00 57.09 165 LYS A CA 1
ATOM 1386 C C . LYS A 1 165 ? 3.944 6.211 -23.913 1.00 57.09 165 LYS A C 1
ATOM 1388 O O . LYS A 1 165 ? 3.795 6.543 -22.741 1.00 57.09 165 LYS A O 1
ATOM 1393 N N . THR A 1 166 ? 3.455 5.073 -24.398 1.00 62.38 166 THR A N 1
ATOM 1394 C CA . THR A 1 166 ? 2.890 4.045 -23.515 1.00 62.38 166 THR A CA 1
ATOM 1395 C C . THR A 1 166 ? 3.998 3.387 -22.693 1.00 62.38 166 THR A C 1
ATOM 1397 O O . THR A 1 166 ? 5.051 3.034 -23.232 1.00 62.38 166 THR A O 1
ATOM 1400 N N . LEU A 1 167 ? 3.760 3.185 -21.396 1.00 71.19 167 LEU A N 1
ATOM 1401 C CA . LEU A 1 167 ? 4.623 2.364 -20.551 1.00 71.19 167 LEU A CA 1
ATOM 1402 C C . LEU A 1 167 ? 4.450 0.892 -20.934 1.00 71.19 167 LEU A C 1
ATOM 1404 O O . LEU A 1 167 ? 3.463 0.248 -20.593 1.00 71.19 167 LEU A O 1
ATOM 1408 N N . ALA A 1 168 ? 5.423 0.353 -21.661 1.00 77.50 168 ALA A N 1
ATOM 1409 C CA . ALA A 1 168 ? 5.501 -1.066 -21.975 1.00 77.50 168 ALA A CA 1
ATOM 1410 C C . ALA A 1 168 ? 6.120 -1.831 -20.796 1.00 77.50 168 ALA A C 1
ATOM 1412 O O . ALA A 1 168 ? 7.255 -2.290 -20.877 1.00 77.50 168 ALA A O 1
ATOM 1413 N N . VAL A 1 169 ? 5.389 -1.939 -19.685 1.00 83.50 169 VAL A N 1
ATOM 1414 C CA . VAL A 1 169 ? 5.893 -2.598 -18.472 1.00 83.50 169 VAL A CA 1
ATOM 1415 C C . VAL A 1 169 ? 6.254 -4.061 -18.782 1.00 83.50 169 VAL A C 1
ATOM 1417 O O . VAL A 1 169 ? 5.386 -4.816 -19.233 1.00 83.50 169 VAL A O 1
ATOM 1420 N N . PRO A 1 170 ? 7.507 -4.499 -18.551 1.00 86.31 170 PRO A N 1
ATOM 1421 C CA . PRO A 1 170 ? 7.943 -5.851 -18.880 1.00 86.31 170 PRO A CA 1
ATOM 1422 C C . PRO A 1 170 ? 7.381 -6.846 -17.860 1.00 86.31 170 PRO A C 1
ATOM 1424 O O . PRO A 1 170 ? 7.986 -7.120 -16.824 1.00 86.31 170 PRO A O 1
ATOM 1427 N N . ARG A 1 171 ? 6.194 -7.389 -18.145 1.00 88.31 171 ARG A N 1
ATOM 1428 C CA . ARG A 1 171 ? 5.490 -8.319 -17.259 1.00 88.31 171 ARG A CA 1
ATOM 1429 C C . ARG A 1 171 ? 5.256 -9.657 -17.954 1.00 88.31 171 ARG A C 1
ATOM 1431 O O . ARG A 1 171 ? 4.537 -9.732 -18.942 1.00 88.31 171 ARG A O 1
ATOM 1438 N N . ALA A 1 172 ? 5.847 -10.720 -17.409 1.00 89.06 172 ALA A N 1
ATOM 1439 C CA . ALA A 1 172 ? 5.647 -12.084 -17.906 1.00 89.06 172 ALA A CA 1
ATOM 1440 C C . ALA A 1 172 ? 4.397 -12.760 -17.311 1.00 89.06 172 ALA A C 1
ATOM 1442 O O . ALA A 1 172 ? 3.776 -13.602 -17.961 1.00 89.06 172 ALA A O 1
ATOM 1443 N N . TYR A 1 173 ? 4.019 -12.393 -16.082 1.00 91.50 173 TYR A N 1
ATOM 1444 C CA . TYR A 1 173 ? 2.927 -13.010 -15.325 1.00 91.50 173 TYR A CA 1
ATOM 1445 C C . TYR A 1 173 ? 2.118 -11.959 -14.560 1.00 91.50 173 TYR A C 1
ATOM 1447 O O . TYR A 1 173 ? 2.666 -10.936 -14.152 1.00 91.50 173 TYR A O 1
ATOM 1455 N N . PHE A 1 174 ? 0.831 -12.216 -14.336 1.00 91.81 174 PHE A N 1
ATOM 1456 C CA . PHE A 1 174 ? 0.041 -11.446 -13.372 1.00 91.81 174 PHE A CA 1
ATOM 1457 C C . PHE A 1 174 ? 0.533 -11.702 -11.939 1.00 91.81 174 PHE A C 1
ATOM 1459 O O . PHE A 1 174 ? 0.988 -12.804 -11.631 1.00 91.81 174 PHE A O 1
ATOM 1466 N N . ASN A 1 175 ? 0.379 -10.716 -11.049 1.00 93.62 175 ASN A N 1
ATOM 1467 C CA . ASN A 1 175 ? 0.542 -10.942 -9.609 1.00 93.62 175 ASN A CA 1
ATOM 1468 C C . ASN A 1 175 ? -0.485 -11.986 -9.141 1.00 93.62 175 ASN A C 1
ATOM 1470 O O . ASN A 1 175 ? -1.658 -11.891 -9.498 1.00 93.62 175 ASN A O 1
ATOM 1474 N N . ASP A 1 176 ? -0.082 -12.967 -8.337 1.00 95.06 176 ASP A N 1
ATOM 1475 C CA . ASP A 1 176 ? -0.986 -14.044 -7.910 1.00 95.06 176 ASP A CA 1
ATOM 1476 C C . ASP A 1 176 ? -2.213 -13.504 -7.162 1.00 95.06 176 ASP A C 1
ATOM 1478 O O . ASP A 1 176 ? -3.314 -14.024 -7.324 1.00 95.06 176 ASP A O 1
ATOM 1482 N N . ILE A 1 177 ? -2.028 -12.446 -6.365 1.00 95.31 177 ILE A N 1
ATOM 1483 C CA . ILE A 1 177 ? -3.091 -11.726 -5.658 1.00 95.31 177 ILE A CA 1
ATOM 1484 C C . ILE A 1 177 ? -3.349 -10.405 -6.385 1.00 95.31 177 ILE A C 1
ATOM 1486 O O . ILE A 1 177 ? -2.458 -9.567 -6.496 1.00 95.31 177 ILE A O 1
ATOM 1490 N N . GLN A 1 178 ? -4.583 -10.221 -6.846 1.00 92.56 178 GLN A N 1
ATOM 1491 C CA . GLN A 1 178 ? -5.043 -9.030 -7.563 1.00 92.56 178 GLN A CA 1
ATOM 1492 C C . GLN A 1 178 ? -5.757 -8.052 -6.624 1.00 92.56 178 GLN A C 1
ATOM 1494 O O . GLN A 1 178 ? -5.566 -6.841 -6.697 1.00 92.56 178 GLN A O 1
ATOM 1499 N N . LYS A 1 179 ? -6.578 -8.567 -5.700 1.00 94.94 179 LYS A N 1
ATOM 1500 C CA . LYS A 1 179 ? -7.345 -7.732 -4.768 1.00 94.94 179 LYS A CA 1
ATOM 1501 C C . LYS A 1 179 ? -7.596 -8.451 -3.454 1.00 94.94 179 LYS A C 1
ATOM 1503 O O . LYS A 1 179 ? -7.780 -9.664 -3.424 1.00 94.94 179 LYS A O 1
ATOM 1508 N N . ILE A 1 180 ? -7.648 -7.681 -2.373 1.00 96.75 180 ILE A N 1
ATOM 1509 C CA . ILE A 1 180 ? -8.034 -8.159 -1.048 1.00 96.75 180 ILE A CA 1
ATOM 1510 C C . ILE A 1 180 ? -9.240 -7.341 -0.604 1.00 96.75 180 ILE A C 1
ATOM 1512 O O . ILE A 1 180 ? -9.230 -6.114 -0.675 1.00 96.75 180 ILE A O 1
ATOM 1516 N N . ILE A 1 181 ? -10.287 -8.028 -0.165 1.00 95.69 181 ILE A N 1
ATOM 1517 C CA . ILE A 1 181 ? -11.503 -7.428 0.375 1.00 95.69 181 ILE A CA 1
ATOM 1518 C C . ILE A 1 181 ? -11.722 -8.043 1.750 1.00 95.69 181 ILE A C 1
ATOM 1520 O O . ILE A 1 181 ? -11.621 -9.256 1.907 1.00 95.69 181 ILE A O 1
ATOM 1524 N N . ALA A 1 182 ? -12.021 -7.220 2.746 1.00 94.19 182 ALA A N 1
ATOM 1525 C CA . ALA A 1 182 ? -12.375 -7.686 4.078 1.00 94.19 182 ALA A CA 1
ATOM 1526 C C . ALA A 1 182 ? -13.838 -7.347 4.358 1.00 94.19 182 ALA A C 1
ATOM 1528 O O . ALA A 1 182 ? -14.294 -6.243 4.056 1.00 94.19 182 ALA A O 1
ATOM 1529 N N . ARG A 1 183 ? -14.565 -8.298 4.942 1.00 89.94 183 ARG A N 1
ATOM 1530 C CA . ARG A 1 183 ? -15.927 -8.093 5.430 1.00 89.94 183 ARG A CA 1
ATOM 1531 C C . ARG A 1 183 ? -16.126 -8.927 6.684 1.00 89.94 183 ARG A C 1
ATOM 1533 O O . ARG A 1 183 ? -15.907 -10.134 6.653 1.00 89.94 183 ARG A O 1
ATOM 1540 N N . GLU A 1 184 ? -16.552 -8.267 7.758 1.00 87.44 184 GLU A N 1
ATOM 1541 C CA . GLU A 1 184 ? -16.795 -8.886 9.066 1.00 87.44 184 GLU A CA 1
ATOM 1542 C C . GLU A 1 184 ? -15.553 -9.645 9.569 1.00 87.44 184 GLU A C 1
ATOM 1544 O O . GLU A 1 184 ? -14.553 -9.025 9.943 1.00 87.44 184 GLU A O 1
ATOM 1549 N N . ASP A 1 185 ? -15.596 -10.976 9.572 1.00 91.56 185 ASP A N 1
ATOM 1550 C CA . ASP A 1 185 ? -14.522 -11.858 10.008 1.00 91.56 185 ASP A CA 1
ATOM 1551 C C . ASP A 1 185 ? -13.798 -12.586 8.869 1.00 91.56 185 ASP A C 1
ATOM 1553 O O . ASP A 1 185 ? -12.885 -13.373 9.130 1.00 91.56 185 ASP A O 1
ATOM 1557 N N . LYS A 1 186 ? -14.151 -12.282 7.617 1.00 94.44 186 LYS A N 1
ATOM 1558 C CA . LYS A 1 186 ? -13.623 -12.940 6.423 1.00 94.44 186 LYS A CA 1
ATOM 1559 C C . LYS A 1 186 ? -12.787 -11.994 5.576 1.00 94.44 186 LYS A C 1
ATOM 1561 O O . LYS A 1 186 ? -13.009 -10.783 5.514 1.00 94.44 186 LYS A O 1
ATOM 1566 N N . ILE A 1 187 ? -11.848 -12.602 4.862 1.00 95.06 187 ILE A N 1
ATOM 1567 C CA . ILE A 1 187 ? -11.151 -11.981 3.744 1.00 95.06 187 ILE A CA 1
ATOM 1568 C C . ILE A 1 187 ? -11.496 -12.740 2.467 1.00 95.06 187 ILE A C 1
ATOM 1570 O O . ILE A 1 187 ? -11.502 -13.969 2.445 1.00 95.06 187 ILE A O 1
ATOM 1574 N N . LEU A 1 188 ? -11.778 -11.995 1.408 1.00 95.12 188 LEU A N 1
ATOM 1575 C CA . LEU A 1 188 ? -11.886 -12.489 0.045 1.00 95.12 188 LEU A CA 1
ATOM 1576 C C . LEU A 1 188 ? -10.636 -12.036 -0.700 1.00 95.12 188 LEU A C 1
ATOM 1578 O O . LEU A 1 188 ? -10.253 -10.865 -0.644 1.00 95.12 188 LEU A O 1
ATOM 1582 N N . VAL A 1 189 ? -9.994 -12.977 -1.378 1.00 94.88 189 VAL A N 1
ATOM 1583 C CA . VAL A 1 189 ? -8.757 -12.739 -2.117 1.00 94.88 189 VAL A CA 1
ATOM 1584 C C . VAL A 1 189 ? -9.042 -13.063 -3.569 1.00 94.88 189 VAL A C 1
ATOM 1586 O O . VAL A 1 189 ? -9.275 -14.220 -3.907 1.00 94.88 189 VAL A O 1
ATOM 1589 N N . LEU A 1 190 ? -9.051 -12.033 -4.409 1.00 94.62 190 LEU A N 1
ATOM 1590 C CA . LEU A 1 190 ? -9.144 -12.205 -5.851 1.00 94.62 190 LEU A CA 1
ATOM 1591 C C . LEU A 1 190 ? -7.755 -12.543 -6.381 1.00 94.62 190 LEU A C 1
ATOM 1593 O O . LEU A 1 190 ? -6.795 -11.813 -6.109 1.00 94.62 190 LEU A O 1
ATOM 1597 N N . THR A 1 191 ? -7.658 -13.636 -7.126 1.00 94.12 191 THR A N 1
ATOM 1598 C CA . THR A 1 191 ? -6.401 -14.121 -7.691 1.00 94.12 191 THR A CA 1
ATOM 1599 C C . THR A 1 191 ? -6.350 -13.928 -9.203 1.00 94.12 191 THR A C 1
ATOM 1601 O O . THR A 1 191 ? -7.340 -13.560 -9.826 1.00 94.12 191 THR A O 1
ATOM 1604 N N . SER A 1 192 ? -5.176 -14.132 -9.801 1.00 90.75 192 SER A N 1
ATOM 1605 C CA . SER A 1 192 ? -4.965 -13.966 -11.248 1.00 90.75 192 SER A CA 1
ATOM 1606 C C . SER A 1 192 ? -5.633 -15.023 -12.133 1.00 90.75 192 SER A C 1
ATOM 1608 O O . SER A 1 192 ? -5.673 -14.846 -13.346 1.00 90.75 192 SER A O 1
ATOM 1610 N N . THR A 1 193 ? -6.142 -16.122 -11.567 1.00 82.38 193 THR A N 1
ATOM 1611 C CA . THR A 1 193 ? -7.041 -17.031 -12.289 1.00 82.38 193 THR A CA 1
ATOM 1612 C C . THR A 1 193 ? -8.419 -16.392 -12.304 1.00 82.38 193 THR A C 1
ATOM 1614 O O . THR A 1 193 ? -9.206 -16.577 -11.375 1.00 82.38 193 THR A O 1
ATOM 1617 N N . VAL A 1 194 ? -8.659 -1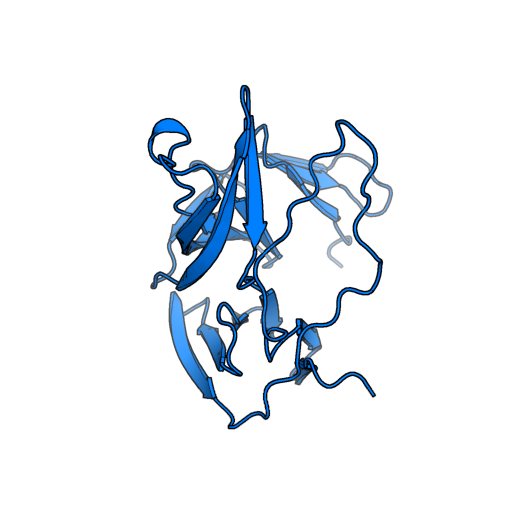5.570 -13.316 1.00 61.75 194 VAL A N 1
ATOM 1618 C CA . VAL A 1 194 ? -10.007 -15.149 -13.681 1.00 61.75 194 VAL A CA 1
ATOM 1619 C C . VAL A 1 194 ? -10.479 -16.198 -14.683 1.00 61.75 194 VAL A C 1
ATOM 1621 O O . VAL A 1 194 ? -9.826 -16.362 -15.715 1.00 61.75 194 VAL A O 1
ATOM 1624 N N . ASP A 1 195 ? -11.494 -16.977 -14.312 1.00 47.25 195 ASP A N 1
ATOM 1625 C CA . ASP A 1 195 ? -12.212 -17.834 -15.264 1.00 47.25 195 ASP A CA 1
ATOM 1626 C C . ASP A 1 195 ? -13.028 -16.968 -16.236 1.00 47.25 195 ASP A C 1
ATOM 1628 O O . ASP A 1 195 ? -13.541 -15.909 -15.792 1.00 47.25 195 ASP A O 1
#

Sequence (195 aa):
MTADKVIIHQRSPNKIVILDRQGNFVQEFRPREVTARLLANLQDKLLMAQHSFPQIDKIKKEEEILEVRWNFCLVSREGEIEKLEGSYPTLWFFKRLPMAVVADYLTEMTGALLKNRYFVFSHTEKYSLKILDLNQRKLVKTIQRKYKKVRYQPDRPRDERPGFKTLAVPRAYFNDIQKIIAREDKILVLTSTVD

Secondary structure (DSSP, 8-state):
-PPPEEEEEETTTTEEEEEETT--EEEEE--SS---EEEEE-SSEEEEEEE-PPPGGG--SSEEEEEEEEEEEEEETT--EEEPS--EEEEEEEEEETTEEEEEESS--EEEEETTTEEEEE-SSSSEEEEEETTTTEEEEEEE---PPPBP--SS-----TT--------SB--SEEEEEEETTEEEEEES---

Foldseek 3Di:
DPFDWDWDADQVVGKIWIAGPVRHGDDIEHAPDRFDDFADDFPFWTKTKDKPPDDPVPPPDQKDKDWIWIWIWIAGSNNYTGTFDDIAIFIKMWGDDPPDIDIDGQWDWAWHDAPSFWIWIDGDLFQWIWIAGVVVSGTDDIDHDDDDWAADDDPDDDPPPPPDDDPPDPHGTGRQFDHWDYDHHDIDTDGPPDD

pLDDT: mean 89.67, std 11.06, range [34.84, 98.06]

Radius of gyration: 18.6 Å; chains: 1; bounding box: 45×43×51 Å